Protein AF-A0AAN0J8E1-F1 (afdb_monomer_lite)

Foldseek 3Di:
DVVVVVVVVVVVVVLLVVLCVVCVVVCVVDPPVVSVVVSVVVVVVVVVVVVVVLVVVCVLVVNPDPVSSVVVVVVVVVVVVVVVVVVVVVVVVVVVVVVVVVVVPPPPDDDDDDDDDDDDDDDDDDPPPPPPQFFPPQPSAPQVVVDDPVRVVLCRRVVNHNVLLVQLLVQQLVVCVVVVQEDELVVSCVRRPDDSVSSVSSVVVCCVVSSHPYD

pLDDT: mean 75.56, std 19.09, range [29.11, 96.5]

Radius of gyration: 29.64 Å; chains: 1; bounding box: 65×62×89 Å

Secondary structure (DSSP, 8-state):
-HHHHHHHHHHHHHHHHHHHHHHTTGGGSS-HHHHHHHHHHHHHHHHHHHHHHHHHHHHHTT--SHHHHHHHHHHHHHHHHHHHHHHHHHHHHHHHHHHHHTTGGG---S-----------------------PPP--TTSTTGGGS-HHHHHHHHHHT--HHHHHHHHHHHHHHHHHTTTB--HHHHHHH--S-HHHHHHHHHHHHHTTSSB--

Organism: Amphimedon queenslandica (NCBI:txid400682)

Sequence (215 aa):
MHLFTSRVATLVYIHIRSVRVLMRRFARFLDAETTEKLIQSFFNEKRLIKRIKILQTYCCLGIKTLAGGELYERLREKREKTRERMKASLVLITKNNKSIASMEQQNATISCTNTELQGQQAMCSTGKTKYSLTPLNITYSPGVEQLDHEEKQICSVHRILPDVYLHCKGVMIAESRKCGGKLRLMDARKLCRIDVNKTRKIYNHLVSKELVQQH

InterPro domains:
  IPR007526 SWIRM domain [PF04433] (145-208)
  IPR007526 SWIRM domain [PS50934] (127-215)
  IPR009057 Homedomain-like superfamily [SSF46689] (126-213)
  IPR036388 Winged helix-like DNA-binding domain superfamily [G3DSA:1.10.10.10] (126-214)

Structure (mmCIF, N/CA/C/O backbone):
data_AF-A0AAN0J8E1-F1
#
_entry.id   AF-A0AAN0J8E1-F1
#
loop_
_atom_site.group_PDB
_atom_site.id
_atom_site.type_symbol
_atom_site.label_atom_id
_atom_site.label_alt_id
_atom_site.label_comp_id
_atom_site.label_asym_id
_atom_site.label_entity_id
_atom_site.label_seq_id
_atom_site.pdbx_PDB_ins_code
_atom_site.Cartn_x
_atom_site.Cartn_y
_atom_site.Cartn_z
_atom_site.occupancy
_atom_site.B_iso_or_equiv
_atom_site.auth_seq_id
_atom_site.auth_comp_id
_atom_site.auth_asym_id
_atom_site.auth_atom_id
_atom_site.pdbx_PDB_model_num
ATOM 1 N N . MET A 1 1 ? 27.354 -15.289 1.381 1.00 47.78 1 MET A N 1
ATOM 2 C CA . MET A 1 1 ? 27.319 -14.246 0.328 1.00 47.78 1 MET A CA 1
ATOM 3 C C . MET A 1 1 ? 27.392 -14.825 -1.093 1.00 47.78 1 MET A C 1
ATOM 5 O O . MET A 1 1 ? 26.625 -14.367 -1.926 1.00 47.78 1 MET A O 1
ATOM 9 N N . HIS A 1 2 ? 28.179 -15.880 -1.364 1.00 43.88 2 HIS A N 1
ATOM 10 C CA . HIS A 1 2 ? 28.284 -16.520 -2.697 1.00 43.88 2 HIS A CA 1
ATOM 11 C C . HIS A 1 2 ? 26.993 -17.152 -3.269 1.00 43.88 2 HIS A C 1
ATOM 13 O O . HIS A 1 2 ? 26.784 -17.158 -4.478 1.00 43.88 2 HIS A O 1
ATOM 19 N N . LEU A 1 3 ? 26.090 -17.662 -2.423 1.00 44.97 3 LEU A N 1
ATOM 20 C CA . LEU A 1 3 ? 24.833 -18.274 -2.892 1.00 44.97 3 LEU A CA 1
ATOM 21 C C . LEU A 1 3 ? 23.802 -17.238 -3.376 1.00 44.97 3 LEU A C 1
ATOM 23 O O . LEU A 1 3 ? 22.971 -17.539 -4.230 1.00 44.97 3 LEU A O 1
ATOM 27 N N . PHE A 1 4 ? 23.854 -16.011 -2.851 1.00 42.72 4 PHE A N 1
ATOM 28 C CA . PHE A 1 4 ? 22.922 -14.944 -3.226 1.00 42.72 4 PHE A CA 1
ATOM 29 C C . PHE A 1 4 ? 23.348 -14.278 -4.540 1.00 42.72 4 PHE A C 1
ATOM 31 O O . PHE A 1 4 ? 22.513 -14.042 -5.411 1.00 42.72 4 PHE A O 1
ATOM 38 N N . THR A 1 5 ? 24.656 -14.077 -4.731 1.00 52.31 5 THR A N 1
ATOM 39 C CA . THR A 1 5 ? 25.228 -13.631 -6.010 1.00 52.31 5 THR A CA 1
ATOM 40 C C . THR A 1 5 ? 25.018 -14.667 -7.110 1.00 52.31 5 THR A C 1
ATOM 42 O O . THR A 1 5 ? 24.651 -14.289 -8.219 1.00 52.31 5 THR A O 1
ATOM 45 N N . SER A 1 6 ? 25.130 -15.963 -6.793 1.00 55.91 6 SER A N 1
ATOM 46 C CA . SER A 1 6 ? 24.823 -17.047 -7.732 1.00 55.91 6 SER A CA 1
ATOM 47 C C . SER A 1 6 ? 23.366 -16.996 -8.200 1.00 55.91 6 SER A C 1
ATOM 49 O O . SER A 1 6 ? 23.133 -16.890 -9.396 1.00 55.91 6 SER A O 1
ATOM 51 N N . ARG A 1 7 ? 22.376 -16.935 -7.295 1.00 56.59 7 ARG A N 1
ATOM 52 C CA . ARG A 1 7 ? 20.948 -16.919 -7.681 1.00 56.59 7 ARG A CA 1
ATOM 53 C C . ARG A 1 7 ? 20.541 -15.679 -8.477 1.00 56.59 7 ARG A C 1
ATOM 55 O O . ARG A 1 7 ? 19.752 -15.797 -9.413 1.00 56.59 7 ARG A O 1
ATOM 62 N N . VAL A 1 8 ? 21.072 -14.505 -8.131 1.00 63.38 8 VAL A N 1
ATOM 63 C CA . VAL A 1 8 ? 20.823 -13.268 -8.890 1.00 63.38 8 VAL A CA 1
ATOM 64 C C . VAL A 1 8 ? 21.463 -13.357 -10.277 1.00 63.38 8 VAL A C 1
ATOM 66 O O . VAL A 1 8 ? 20.801 -13.039 -11.263 1.00 63.38 8 VAL A O 1
ATOM 69 N N . ALA A 1 9 ? 22.693 -13.866 -10.378 1.00 64.56 9 ALA A N 1
ATOM 70 C CA . ALA A 1 9 ? 23.352 -14.103 -11.659 1.00 64.56 9 ALA A CA 1
ATOM 71 C C . ALA A 1 9 ? 22.592 -15.131 -12.513 1.00 64.56 9 ALA A C 1
ATOM 73 O O . ALA A 1 9 ? 22.395 -14.903 -13.704 1.00 64.56 9 ALA A O 1
ATOM 74 N N . THR A 1 10 ? 22.074 -16.210 -11.915 1.00 68.31 10 THR A N 1
ATOM 75 C CA . THR A 1 10 ? 21.258 -17.209 -12.619 1.00 68.31 10 THR A CA 1
ATOM 76 C C . THR A 1 10 ? 19.953 -16.602 -13.137 1.00 68.31 10 THR A C 1
ATOM 78 O O . THR A 1 10 ? 19.594 -16.824 -14.288 1.00 68.31 10 THR A O 1
ATOM 81 N N . LEU A 1 11 ? 19.256 -15.793 -12.334 1.00 66.25 11 LEU A N 1
ATOM 82 C CA . LEU A 1 11 ? 18.015 -15.118 -12.741 1.00 66.25 11 LEU A CA 1
ATOM 83 C C . LEU A 1 11 ? 18.236 -14.124 -13.885 1.00 66.25 11 LEU A C 1
ATOM 85 O O . LEU A 1 11 ? 17.446 -14.084 -14.829 1.00 66.25 11 LEU A O 1
ATOM 89 N N . VAL A 1 12 ? 19.314 -13.342 -13.815 1.00 67.81 12 VAL A N 1
ATOM 90 C CA . VAL A 1 12 ? 19.707 -12.416 -14.883 1.00 67.81 12 VAL A CA 1
ATOM 91 C C . VAL A 1 12 ? 20.056 -13.195 -16.153 1.00 67.81 12 VAL A C 1
ATOM 93 O O . VAL A 1 12 ? 19.546 -12.871 -17.223 1.00 67.81 12 VAL A O 1
ATOM 96 N N . TYR A 1 13 ? 20.826 -14.277 -16.035 1.00 69.81 13 TYR A N 1
ATOM 97 C CA . TYR A 1 13 ? 21.214 -15.128 -17.159 1.00 69.81 13 TYR A CA 1
ATOM 98 C C . TYR A 1 13 ? 20.013 -15.815 -17.832 1.00 69.81 13 TYR A C 1
ATOM 100 O O . TYR A 1 13 ? 19.909 -15.819 -19.059 1.00 69.81 13 TYR A O 1
ATOM 108 N N . ILE A 1 14 ? 19.056 -16.328 -17.051 1.00 73.38 14 ILE A N 1
ATOM 109 C CA . ILE A 1 14 ? 17.810 -16.924 -17.564 1.00 73.38 14 ILE A CA 1
ATOM 110 C C . ILE A 1 14 ? 16.985 -15.880 -18.326 1.00 73.38 14 ILE A C 1
ATOM 112 O O . ILE A 1 14 ? 16.490 -16.158 -19.419 1.00 73.38 14 ILE A O 1
ATOM 116 N N . HIS A 1 15 ? 16.867 -14.662 -17.791 1.00 72.81 15 HIS A N 1
ATOM 117 C CA . HIS A 1 15 ? 16.141 -13.584 -18.459 1.00 72.81 15 HIS A CA 1
ATOM 118 C C . HIS A 1 15 ? 16.821 -13.128 -19.758 1.00 72.81 15 HIS A C 1
ATOM 120 O O . HIS A 1 15 ? 16.127 -12.927 -20.756 1.00 72.81 15 HIS A O 1
ATOM 126 N N . ILE A 1 16 ? 18.153 -13.016 -19.774 1.00 72.44 16 ILE A N 1
ATOM 127 C CA . ILE A 1 16 ? 18.948 -12.707 -20.977 1.00 72.44 16 ILE A CA 1
ATOM 128 C C . ILE A 1 16 ? 18.736 -13.767 -22.048 1.00 72.44 16 ILE A C 1
ATOM 130 O O . ILE A 1 16 ? 18.416 -13.448 -23.194 1.00 72.44 16 ILE A O 1
ATOM 134 N N . ARG A 1 17 ? 18.836 -15.039 -21.663 1.00 75.75 17 ARG A N 1
ATOM 135 C CA . ARG A 1 17 ? 18.622 -16.161 -22.571 1.00 75.75 17 ARG A CA 1
ATOM 136 C C . ARG A 1 17 ? 17.194 -16.175 -23.123 1.00 75.75 17 ARG A C 1
ATOM 138 O O . ARG A 1 17 ? 17.023 -16.386 -24.317 1.00 75.75 17 ARG A O 1
ATOM 145 N N . SER A 1 18 ? 16.185 -15.891 -22.300 1.00 81.75 18 SER A N 1
ATOM 146 C CA . SER A 1 18 ? 14.780 -15.832 -22.728 1.00 81.75 18 SER A CA 1
ATOM 147 C C . SER A 1 18 ? 14.523 -14.740 -23.776 1.00 81.75 18 SER A C 1
ATOM 149 O O . SER A 1 18 ? 13.928 -15.026 -24.814 1.00 81.75 18 SER A O 1
ATOM 151 N N . VAL A 1 19 ? 15.018 -13.516 -23.558 1.00 82.75 19 VAL A N 1
ATOM 152 C CA . VAL A 1 19 ? 14.832 -12.407 -24.514 1.00 82.75 19 VAL A CA 1
ATOM 153 C C . VAL A 1 19 ? 15.593 -12.667 -25.816 1.00 82.75 19 VAL A C 1
ATOM 155 O O . VAL A 1 19 ? 15.042 -12.456 -26.894 1.00 82.75 19 VAL A O 1
ATOM 158 N N . ARG A 1 20 ? 16.819 -13.205 -25.746 1.00 83.81 20 ARG A N 1
ATOM 159 C CA . ARG A 1 20 ? 17.596 -13.586 -26.940 1.00 83.81 20 ARG A CA 1
ATOM 160 C C . ARG A 1 20 ? 16.920 -14.682 -27.756 1.00 83.81 20 ARG A C 1
ATOM 162 O O . ARG A 1 20 ? 16.912 -14.608 -28.980 1.00 83.81 20 ARG A O 1
ATOM 169 N N . VAL A 1 21 ? 16.333 -15.681 -27.099 1.00 85.62 21 VAL A N 1
ATOM 170 C CA . VAL A 1 21 ? 15.577 -16.743 -27.780 1.00 85.62 21 VAL A CA 1
ATOM 171 C C . VAL A 1 21 ? 14.341 -16.171 -28.476 1.00 85.62 21 VAL A C 1
ATOM 173 O O . VAL A 1 21 ? 14.104 -16.508 -29.633 1.00 85.62 21 VAL A O 1
ATOM 176 N N . LEU A 1 22 ? 13.607 -15.267 -27.819 1.00 84.94 22 LEU A N 1
ATOM 177 C CA . LEU A 1 22 ? 12.439 -14.600 -28.404 1.00 84.94 22 LEU A CA 1
ATOM 178 C C . LEU A 1 22 ? 12.816 -13.743 -29.625 1.00 84.94 22 LEU A C 1
ATOM 180 O O . LEU A 1 22 ? 12.143 -13.793 -30.651 1.00 84.94 22 LEU A O 1
ATOM 184 N N . MET A 1 23 ? 13.919 -12.998 -29.537 1.00 84.25 23 MET A N 1
ATOM 185 C CA . MET A 1 23 ? 14.387 -12.113 -30.610 1.00 84.25 23 MET A CA 1
ATOM 186 C C . MET A 1 23 ? 15.106 -12.851 -31.746 1.00 84.25 23 MET A C 1
ATOM 188 O O . MET A 1 23 ? 15.309 -12.275 -32.809 1.00 84.25 23 MET A O 1
ATOM 192 N N . ARG A 1 24 ? 15.448 -14.136 -31.583 1.00 85.38 24 ARG A N 1
ATOM 193 C CA . ARG A 1 24 ? 16.263 -14.910 -32.538 1.00 85.38 24 ARG A CA 1
ATOM 194 C C . ARG A 1 24 ? 15.704 -14.932 -33.963 1.00 85.38 24 ARG A C 1
ATOM 196 O O . ARG A 1 24 ? 16.471 -14.940 -34.919 1.00 85.38 24 ARG A O 1
ATOM 203 N N . ARG A 1 25 ? 14.376 -14.973 -34.112 1.00 83.00 25 ARG A N 1
ATOM 204 C CA . ARG A 1 25 ? 13.706 -14.978 -35.425 1.00 83.00 25 ARG A CA 1
ATOM 205 C C . ARG A 1 25 ? 13.829 -13.613 -36.115 1.00 83.00 25 ARG A C 1
ATOM 207 O O . ARG A 1 25 ? 14.050 -13.573 -37.318 1.00 83.00 25 ARG A O 1
ATOM 214 N N . PHE A 1 26 ? 13.739 -12.533 -35.338 1.00 80.75 26 PHE A N 1
ATOM 215 C CA . PHE A 1 26 ? 13.840 -11.146 -35.800 1.00 80.75 26 PHE A CA 1
ATOM 216 C C . PHE A 1 26 ? 15.288 -10.713 -36.046 1.00 80.75 26 PHE A C 1
ATOM 218 O O . PHE A 1 26 ? 15.550 -9.965 -36.978 1.00 80.75 26 PHE A O 1
ATOM 225 N N . ALA A 1 27 ? 16.237 -11.272 -35.292 1.00 83.94 27 ALA A N 1
ATOM 226 C CA . ALA A 1 27 ? 17.672 -11.047 -35.454 1.00 83.94 27 ALA A CA 1
ATOM 227 C C . ALA A 1 27 ? 18.214 -11.466 -36.833 1.00 83.94 27 ALA A C 1
ATOM 229 O O . ALA A 1 27 ? 19.312 -11.079 -37.198 1.00 83.94 27 ALA A O 1
ATOM 230 N N . ARG A 1 28 ? 17.464 -12.261 -37.612 1.00 85.88 28 ARG A N 1
ATOM 231 C CA . ARG A 1 28 ? 17.827 -12.601 -39.001 1.00 85.88 28 ARG A CA 1
ATOM 232 C C . ARG A 1 28 ? 17.622 -11.436 -39.974 1.00 85.88 28 ARG A C 1
ATOM 234 O O . ARG A 1 28 ? 18.165 -11.481 -41.068 1.00 85.88 28 ARG A O 1
ATOM 241 N N . PHE A 1 29 ? 16.816 -10.450 -39.585 1.00 86.62 29 PHE A N 1
ATOM 242 C CA . PHE A 1 29 ? 16.441 -9.290 -40.395 1.00 86.62 29 PHE A CA 1
ATOM 243 C C . PHE A 1 29 ? 17.045 -7.982 -39.866 1.00 86.62 29 PHE A C 1
ATOM 245 O O . PHE A 1 29 ? 16.764 -6.917 -40.402 1.00 86.62 29 PHE A O 1
ATOM 252 N N . LEU A 1 30 ? 17.831 -8.057 -38.791 1.00 86.88 30 LEU A N 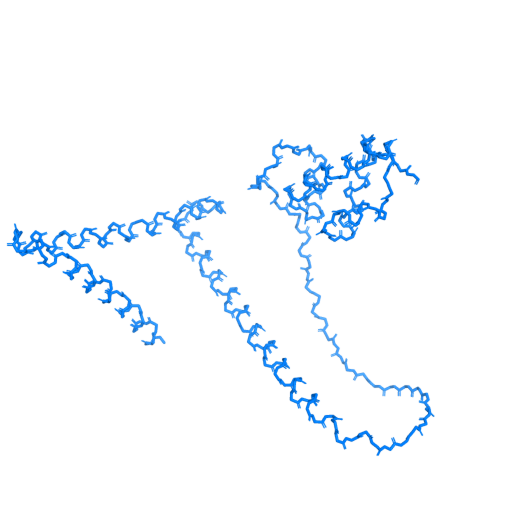1
ATOM 253 C CA . LEU A 1 30 ? 18.452 -6.922 -38.123 1.00 86.88 30 LEU A CA 1
ATOM 254 C C . LEU A 1 30 ? 19.957 -7.154 -38.050 1.00 86.88 30 LEU A C 1
ATOM 256 O O . LEU A 1 30 ? 20.400 -8.282 -37.839 1.00 86.88 30 LEU A O 1
ATOM 260 N N . ASP A 1 31 ? 20.734 -6.078 -38.122 1.00 90.88 31 ASP A N 1
ATOM 261 C CA . ASP A 1 31 ? 22.168 -6.159 -37.861 1.00 90.88 31 ASP A CA 1
ATOM 262 C C . ASP A 1 31 ? 22.440 -6.626 -36.426 1.00 90.88 31 ASP A C 1
ATOM 264 O O . ASP A 1 31 ? 21.649 -6.398 -35.498 1.00 90.88 31 ASP A O 1
ATOM 268 N N . ALA A 1 32 ? 23.594 -7.266 -36.227 1.00 86.94 32 ALA A N 1
ATOM 269 C CA . ALA A 1 32 ? 24.007 -7.768 -34.919 1.00 86.94 32 ALA A CA 1
ATOM 270 C C . ALA A 1 32 ? 24.063 -6.644 -33.868 1.00 86.94 32 ALA A C 1
ATOM 272 O O . ALA A 1 32 ? 23.610 -6.824 -32.736 1.00 86.94 32 ALA A O 1
ATOM 273 N N . GLU A 1 33 ? 24.547 -5.463 -34.262 1.00 90.00 33 GLU A N 1
ATOM 274 C CA . GLU A 1 33 ? 24.617 -4.285 -33.395 1.00 90.00 33 GLU A CA 1
ATOM 275 C C . GLU A 1 33 ? 23.221 -3.792 -32.985 1.00 90.00 33 GLU A C 1
ATOM 277 O O . GLU A 1 33 ? 22.956 -3.549 -31.805 1.00 90.00 33 GLU A O 1
ATOM 282 N N . THR A 1 34 ? 22.299 -3.695 -33.944 1.00 88.56 34 THR A N 1
ATOM 283 C CA . THR A 1 34 ? 20.913 -3.271 -33.702 1.00 88.56 34 THR A CA 1
ATOM 284 C C . THR A 1 34 ? 20.176 -4.269 -32.813 1.00 88.56 34 THR A C 1
ATOM 286 O O . THR A 1 34 ? 19.452 -3.874 -31.898 1.00 88.56 34 THR A O 1
ATOM 289 N N . THR A 1 35 ? 20.409 -5.565 -33.024 1.00 87.56 35 THR A N 1
ATOM 290 C CA . THR A 1 35 ? 19.838 -6.640 -32.208 1.00 87.56 35 THR A CA 1
ATOM 291 C C . THR A 1 35 ? 20.295 -6.538 -30.751 1.00 87.56 35 THR A C 1
ATOM 293 O O . THR A 1 35 ? 19.459 -6.597 -29.848 1.00 87.56 35 THR A O 1
ATOM 296 N N . GLU A 1 36 ? 21.590 -6.330 -30.489 1.00 87.50 36 GLU A N 1
ATOM 297 C CA . GLU A 1 36 ? 22.093 -6.209 -29.113 1.00 87.50 36 GLU A CA 1
ATOM 298 C C . GLU A 1 36 ? 21.613 -4.911 -28.443 1.00 87.50 36 GLU A C 1
ATOM 300 O O . GLU A 1 36 ? 21.190 -4.944 -27.285 1.00 87.50 36 GLU A O 1
ATOM 305 N N . LYS A 1 37 ? 21.567 -3.783 -29.172 1.00 89.69 37 LYS A N 1
ATOM 306 C CA . LYS A 1 37 ? 20.983 -2.521 -28.674 1.00 89.69 37 LYS A CA 1
ATOM 307 C C . LYS A 1 37 ? 19.515 -2.692 -28.283 1.00 89.69 37 LYS A C 1
ATOM 309 O O . LYS A 1 37 ? 19.101 -2.218 -27.224 1.00 89.69 37 LYS A O 1
ATOM 314 N N . LEU A 1 38 ? 18.734 -3.396 -29.102 1.00 87.38 38 LEU A N 1
ATOM 315 C CA . LEU A 1 38 ? 17.327 -3.675 -28.824 1.00 87.38 38 LEU A CA 1
ATOM 316 C C . LEU A 1 38 ? 17.167 -4.553 -27.577 1.00 87.38 38 LEU A C 1
ATOM 318 O O . LEU A 1 38 ? 16.379 -4.231 -26.686 1.00 87.38 38 LEU A O 1
ATOM 322 N N . ILE A 1 39 ? 17.954 -5.627 -27.470 1.00 87.56 39 ILE A N 1
ATOM 323 C CA . ILE A 1 39 ? 17.978 -6.497 -26.288 1.00 87.56 39 ILE A CA 1
ATOM 324 C C . ILE A 1 39 ? 18.318 -5.682 -25.031 1.00 87.56 39 ILE A C 1
ATOM 326 O O . ILE A 1 39 ? 17.620 -5.788 -24.019 1.00 87.56 39 ILE A O 1
ATOM 330 N N . GLN A 1 40 ? 19.342 -4.828 -25.095 1.00 88.31 40 GLN A N 1
ATOM 331 C CA . GLN A 1 40 ? 19.742 -3.957 -23.992 1.00 88.31 40 GLN A CA 1
ATOM 332 C C . GLN A 1 40 ? 18.631 -2.968 -23.605 1.00 88.31 40 GLN A C 1
ATOM 334 O O . GLN A 1 40 ? 18.396 -2.736 -22.415 1.00 88.31 40 GLN A O 1
ATOM 339 N N . SER A 1 41 ? 17.907 -2.424 -24.586 1.00 89.62 41 SER A N 1
ATOM 340 C CA . SER A 1 41 ? 16.762 -1.536 -24.362 1.00 89.62 41 SER A CA 1
ATOM 341 C C . SER A 1 41 ? 15.654 -2.222 -23.558 1.00 89.62 41 SER A C 1
ATOM 343 O O . SER A 1 41 ? 15.232 -1.691 -22.531 1.00 89.62 41 SER A O 1
ATOM 345 N N . PHE A 1 42 ? 15.273 -3.455 -23.914 1.00 89.50 42 PHE A N 1
ATOM 346 C CA . PHE A 1 42 ? 14.283 -4.232 -23.152 1.00 89.50 42 PHE A CA 1
ATOM 347 C C . PHE A 1 42 ? 14.694 -4.453 -21.689 1.00 89.50 42 PHE A C 1
ATOM 349 O O . PHE A 1 42 ? 13.852 -4.455 -20.783 1.00 89.50 42 PHE A O 1
ATOM 356 N N . PHE A 1 43 ? 15.988 -4.647 -21.421 1.00 87.12 43 PHE A N 1
ATOM 357 C CA . PHE A 1 43 ? 16.483 -4.777 -20.049 1.00 87.12 43 PHE A CA 1
ATOM 358 C C . PHE A 1 43 ? 16.417 -3.467 -19.284 1.00 87.12 43 PHE A C 1
ATOM 360 O O . PHE A 1 43 ? 15.976 -3.452 -18.130 1.00 87.12 43 PHE A O 1
ATOM 367 N N . ASN A 1 44 ? 16.824 -2.376 -19.926 1.00 90.12 44 ASN A N 1
ATOM 368 C CA . ASN A 1 44 ? 16.733 -1.045 -19.351 1.00 90.12 44 ASN A CA 1
ATOM 369 C C . ASN A 1 44 ? 15.285 -0.696 -19.023 1.00 90.12 44 ASN A C 1
ATOM 371 O O . ASN A 1 44 ? 15.013 -0.289 -17.896 1.00 90.12 44 ASN A O 1
ATOM 375 N N . GLU A 1 45 ? 14.358 -0.950 -19.941 1.00 92.94 45 GLU A N 1
ATOM 376 C CA . GLU A 1 45 ? 12.926 -0.746 -19.745 1.00 92.94 45 GLU A CA 1
ATOM 377 C C . GLU A 1 45 ? 12.413 -1.541 -18.538 1.00 92.94 45 GLU A C 1
ATOM 379 O O . GLU A 1 45 ? 11.879 -0.967 -17.588 1.00 92.94 45 GLU A O 1
ATOM 384 N N . LYS A 1 46 ? 12.659 -2.858 -18.487 1.00 88.88 46 LYS A N 1
ATOM 385 C CA . LYS A 1 46 ? 12.237 -3.692 -17.348 1.00 88.88 46 LYS A CA 1
ATOM 386 C C . LYS A 1 46 ? 12.841 -3.231 -16.023 1.00 88.88 46 LYS A C 1
ATOM 388 O O . LYS A 1 46 ? 12.166 -3.276 -14.991 1.00 88.88 46 LYS A O 1
ATOM 393 N N . ARG A 1 47 ? 14.108 -2.809 -16.024 1.00 91.38 47 ARG A N 1
ATOM 394 C CA . ARG A 1 47 ? 14.789 -2.264 -14.842 1.00 91.38 47 ARG A CA 1
ATOM 395 C C . ARG A 1 47 ? 14.139 -0.957 -14.392 1.00 91.38 47 ARG A C 1
ATOM 397 O O . ARG A 1 47 ? 13.870 -0.805 -13.200 1.00 91.38 47 ARG A O 1
ATOM 404 N N . LEU A 1 48 ? 13.862 -0.051 -15.327 1.00 95.38 48 LEU A N 1
ATOM 405 C CA . LEU A 1 48 ? 13.225 1.239 -15.069 1.00 95.38 48 LEU A CA 1
ATOM 406 C C . LEU A 1 48 ? 11.809 1.051 -14.532 1.00 95.38 48 LEU A C 1
ATOM 408 O O . LEU A 1 48 ? 11.501 1.605 -13.484 1.00 95.38 48 LEU A O 1
ATOM 412 N N . ILE A 1 49 ? 10.991 0.191 -15.143 1.00 95.81 49 ILE A N 1
ATOM 413 C CA . ILE A 1 49 ? 9.635 -0.121 -14.663 1.00 95.81 49 ILE A CA 1
ATOM 414 C C . ILE A 1 49 ? 9.673 -0.641 -13.223 1.00 95.81 49 ILE A C 1
ATOM 416 O O . ILE A 1 49 ? 8.903 -0.189 -12.375 1.00 95.81 49 ILE A O 1
ATOM 420 N N . LYS A 1 50 ? 10.584 -1.572 -12.906 1.00 93.50 50 LYS A N 1
ATOM 421 C CA . LYS A 1 50 ? 10.756 -2.060 -11.528 1.00 93.50 50 LYS A CA 1
ATOM 422 C C . LYS A 1 50 ? 11.152 -0.931 -10.578 1.00 93.50 50 LYS A C 1
ATOM 424 O O . LYS A 1 50 ? 10.589 -0.833 -9.490 1.00 93.50 50 LYS A O 1
ATOM 429 N N . ARG A 1 51 ? 12.095 -0.072 -10.979 1.00 94.75 51 ARG A N 1
ATOM 430 C CA . ARG A 1 51 ? 12.545 1.056 -10.156 1.00 94.75 51 ARG A CA 1
ATOM 431 C C . ARG A 1 51 ? 11.423 2.065 -9.925 1.00 94.75 51 ARG A C 1
ATOM 433 O O . ARG A 1 51 ? 11.229 2.462 -8.785 1.00 94.75 51 ARG A O 1
ATOM 440 N N . ILE A 1 52 ? 10.663 2.416 -10.958 1.00 96.50 52 ILE A N 1
ATOM 441 C CA . ILE A 1 52 ? 9.514 3.325 -10.874 1.00 96.50 52 ILE A CA 1
ATOM 442 C C . ILE A 1 52 ? 8.482 2.780 -9.887 1.00 96.50 52 ILE A C 1
ATOM 444 O O . ILE A 1 52 ? 8.074 3.510 -8.993 1.00 96.50 52 ILE A O 1
ATOM 448 N N . LYS A 1 53 ? 8.132 1.490 -9.962 1.00 96.00 53 LYS A N 1
ATOM 449 C CA . LYS A 1 53 ? 7.189 0.864 -9.016 1.00 96.00 53 LYS A CA 1
ATOM 450 C C . LYS A 1 53 ? 7.660 0.946 -7.561 1.00 96.00 53 LYS A C 1
ATOM 452 O O . LYS A 1 53 ? 6.866 1.237 -6.668 1.00 96.00 53 LYS A O 1
ATOM 457 N N . ILE A 1 54 ? 8.950 0.716 -7.314 1.00 93.62 54 ILE A N 1
ATOM 458 C CA . ILE A 1 54 ? 9.540 0.851 -5.972 1.00 93.62 54 ILE A CA 1
ATOM 459 C C . ILE A 1 54 ? 9.459 2.307 -5.499 1.00 93.62 54 ILE A C 1
ATOM 461 O O . ILE A 1 54 ? 9.027 2.565 -4.381 1.00 93.62 54 ILE A O 1
ATOM 465 N N . LEU A 1 55 ? 9.820 3.263 -6.357 1.00 95.12 55 LEU A N 1
ATOM 466 C CA . LEU A 1 55 ? 9.765 4.686 -6.021 1.00 95.12 55 LEU A CA 1
ATOM 467 C C . LEU A 1 55 ? 8.331 5.156 -5.756 1.00 95.12 55 LEU A C 1
ATOM 469 O O . LEU A 1 55 ? 8.097 5.846 -4.773 1.00 95.12 55 LEU A O 1
ATOM 473 N N . GLN A 1 56 ? 7.363 4.721 -6.560 1.00 95.75 56 GLN A N 1
ATOM 474 C CA . GLN A 1 56 ? 5.942 4.975 -6.318 1.00 95.75 56 GLN A CA 1
ATOM 475 C C . GLN A 1 56 ? 5.502 4.413 -4.965 1.00 95.75 56 GLN A C 1
ATOM 477 O O . GLN A 1 56 ? 4.823 5.099 -4.210 1.00 95.75 56 GLN A O 1
ATOM 482 N N . THR A 1 57 ? 5.955 3.206 -4.614 1.00 94.19 57 THR A N 1
ATOM 483 C CA . THR A 1 57 ? 5.692 2.614 -3.294 1.00 94.19 57 THR A CA 1
ATOM 484 C C . THR A 1 57 ? 6.261 3.488 -2.176 1.00 94.19 57 THR A C 1
ATOM 486 O O . THR A 1 57 ? 5.571 3.749 -1.194 1.00 94.19 57 THR A O 1
ATOM 489 N N . TYR A 1 58 ? 7.489 3.995 -2.324 1.00 94.81 58 TYR A N 1
ATOM 490 C CA . TYR A 1 58 ? 8.080 4.935 -1.366 1.00 94.81 58 TYR A CA 1
ATOM 491 C C . TYR A 1 58 ? 7.252 6.218 -1.246 1.00 94.81 58 TYR A C 1
ATOM 493 O O . TYR A 1 58 ? 6.958 6.638 -0.127 1.00 94.81 58 TYR A O 1
ATOM 501 N N . CYS A 1 59 ? 6.810 6.791 -2.367 1.00 93.62 59 CYS A N 1
ATOM 502 C CA . CYS A 1 59 ? 5.951 7.972 -2.376 1.00 93.62 59 CYS A CA 1
ATOM 503 C C . CYS A 1 59 ? 4.622 7.720 -1.649 1.00 93.62 59 CYS A C 1
ATOM 505 O O . CYS A 1 59 ? 4.232 8.534 -0.815 1.00 93.62 59 CYS A O 1
ATOM 507 N N . CYS A 1 60 ? 3.968 6.579 -1.888 1.00 93.69 60 CYS A N 1
ATOM 508 C CA . CYS A 1 60 ? 2.743 6.186 -1.183 1.00 93.69 60 CYS A CA 1
ATOM 509 C C . CYS A 1 60 ? 2.958 5.994 0.327 1.00 93.69 60 CYS A C 1
ATOM 511 O O . CYS A 1 60 ? 2.038 6.198 1.112 1.00 93.69 60 CYS A O 1
ATOM 513 N N . LEU A 1 61 ? 4.170 5.626 0.747 1.00 93.88 61 LEU A N 1
ATOM 514 C CA . LEU A 1 61 ? 4.560 5.501 2.155 1.00 93.88 61 LEU A CA 1
ATOM 515 C C . LEU A 1 61 ? 5.018 6.833 2.781 1.00 93.88 61 LEU A C 1
ATOM 517 O O . LEU A 1 61 ? 5.447 6.846 3.934 1.00 93.88 61 LEU A O 1
ATOM 521 N N . GLY A 1 62 ? 4.960 7.942 2.036 1.00 94.25 62 GLY A N 1
ATOM 522 C CA . GLY A 1 62 ? 5.386 9.267 2.496 1.00 94.25 62 GLY A CA 1
ATOM 523 C C . GLY A 1 62 ? 6.905 9.479 2.503 1.00 94.25 62 GLY A C 1
ATOM 524 O O . GLY A 1 62 ? 7.386 10.484 3.025 1.00 94.25 62 GLY A O 1
ATOM 525 N N . ILE A 1 63 ? 7.680 8.564 1.918 1.00 95.94 63 ILE A N 1
ATOM 526 C CA . ILE A 1 63 ? 9.135 8.673 1.808 1.00 95.94 63 ILE A CA 1
ATOM 527 C C . ILE A 1 63 ? 9.461 9.529 0.582 1.00 95.94 63 ILE A C 1
ATOM 529 O O . ILE A 1 63 ? 9.275 9.106 -0.558 1.00 95.94 63 ILE A O 1
ATOM 533 N N . LYS A 1 64 ? 9.966 10.743 0.819 1.00 92.75 64 LYS A N 1
ATOM 534 C CA . LYS A 1 64 ? 10.265 11.723 -0.241 1.00 92.75 64 LYS A CA 1
ATOM 535 C C . LYS A 1 64 ? 11.731 11.739 -0.690 1.00 92.75 64 LYS A C 1
ATOM 537 O O . LYS A 1 64 ? 12.061 12.425 -1.649 1.00 92.75 64 LYS A O 1
ATOM 542 N N . THR A 1 65 ? 12.615 11.000 -0.015 1.00 94.69 65 THR A N 1
ATOM 543 C CA . THR A 1 65 ? 14.057 10.974 -0.312 1.00 94.69 65 THR A CA 1
ATOM 544 C C . THR A 1 65 ? 14.528 9.572 -0.687 1.00 94.69 65 THR A C 1
ATOM 546 O O . THR A 1 65 ? 14.076 8.574 -0.122 1.00 94.69 65 THR A O 1
ATOM 549 N N . LEU A 1 66 ? 15.483 9.482 -1.618 1.00 91.94 66 LEU A N 1
ATOM 550 C CA . LEU A 1 66 ? 16.067 8.198 -2.028 1.00 91.94 66 LEU A CA 1
ATOM 551 C C . LEU A 1 66 ? 16.787 7.500 -0.866 1.00 91.94 66 LEU A C 1
ATOM 553 O O . LEU A 1 66 ? 16.568 6.311 -0.641 1.00 91.94 66 LEU A O 1
ATOM 557 N N . ALA A 1 67 ? 17.558 8.258 -0.079 1.00 94.31 67 ALA A N 1
ATOM 558 C CA . ALA A 1 67 ? 18.217 7.756 1.126 1.00 94.31 67 ALA A CA 1
ATOM 559 C C . ALA A 1 67 ? 17.209 7.212 2.158 1.00 94.31 67 ALA A C 1
ATOM 561 O O . ALA A 1 67 ? 17.453 6.184 2.793 1.00 94.31 67 ALA A O 1
ATOM 562 N N . GLY A 1 68 ? 16.043 7.858 2.288 1.00 94.12 68 GLY A N 1
ATOM 563 C CA . GLY A 1 68 ? 14.945 7.368 3.120 1.00 94.12 68 GLY A CA 1
ATOM 564 C C . GLY A 1 68 ? 14.394 6.028 2.629 1.00 94.12 68 GLY A C 1
ATOM 565 O O . GLY A 1 68 ? 14.131 5.140 3.438 1.00 94.12 68 GLY A O 1
ATOM 566 N N . GLY A 1 69 ? 14.294 5.844 1.311 1.00 95.25 69 GLY A N 1
ATOM 567 C CA . GLY A 1 69 ? 13.889 4.578 0.696 1.00 95.25 69 GLY A CA 1
ATOM 568 C C . GLY A 1 69 ? 14.880 3.444 0.970 1.00 95.25 69 GLY A C 1
ATOM 569 O O . GLY A 1 69 ? 14.490 2.337 1.328 1.00 95.25 69 GLY A O 1
ATOM 570 N N . GLU A 1 70 ? 16.180 3.720 0.885 1.00 93.38 70 GLU A N 1
ATOM 571 C CA . GLU A 1 70 ? 17.226 2.739 1.208 1.00 93.38 70 GLU A CA 1
ATOM 572 C C . GLU A 1 70 ? 17.249 2.359 2.692 1.00 93.38 70 GLU A C 1
ATOM 574 O O . GLU A 1 70 ? 17.479 1.198 3.046 1.00 93.38 70 GLU A O 1
ATOM 579 N N . LEU A 1 71 ? 17.010 3.323 3.585 1.00 94.81 71 LEU A N 1
ATOM 580 C CA . LEU A 1 71 ? 16.852 3.049 5.010 1.00 94.81 71 LEU A CA 1
ATOM 581 C C . LEU A 1 71 ? 15.599 2.203 5.271 1.00 94.81 71 LEU A C 1
ATOM 583 O O . LEU A 1 71 ? 15.660 1.246 6.046 1.00 94.81 71 LEU A O 1
ATOM 587 N N . TYR A 1 72 ? 14.485 2.517 4.604 1.00 94.00 72 TYR A N 1
ATOM 588 C CA . TYR A 1 72 ? 13.245 1.753 4.699 1.00 94.00 72 TYR A CA 1
ATOM 589 C C . TYR A 1 72 ? 13.455 0.285 4.323 1.00 94.00 72 TYR A C 1
ATOM 591 O O . TYR A 1 72 ? 13.064 -0.586 5.101 1.00 94.00 72 TYR A O 1
ATOM 599 N N . GLU A 1 73 ? 14.122 0.000 3.203 1.00 92.94 73 GLU A N 1
ATOM 600 C CA . GLU A 1 73 ? 14.404 -1.378 2.783 1.00 92.94 73 GLU A CA 1
ATOM 601 C C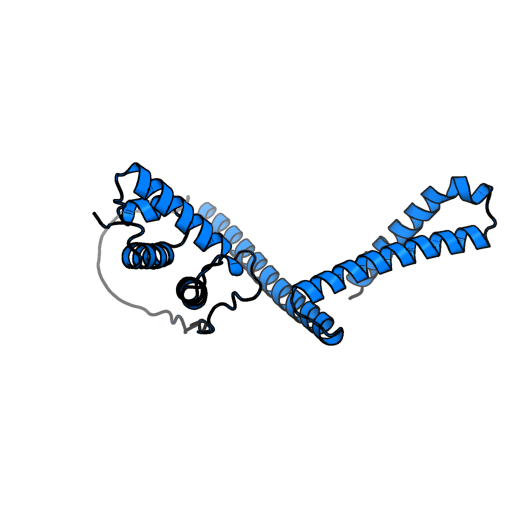 . GLU A 1 73 ? 15.296 -2.111 3.787 1.00 92.94 73 GLU A C 1
ATOM 603 O O . GLU A 1 73 ? 14.956 -3.213 4.215 1.00 92.94 73 GLU A O 1
ATOM 608 N N . ARG A 1 74 ? 16.376 -1.482 4.274 1.00 92.56 74 ARG A N 1
ATOM 609 C CA . ARG A 1 74 ? 17.245 -2.087 5.304 1.00 92.56 74 ARG A CA 1
ATOM 610 C C . ARG A 1 74 ? 16.480 -2.429 6.584 1.00 92.56 74 ARG A C 1
ATOM 612 O O . ARG A 1 74 ? 16.636 -3.514 7.148 1.00 92.56 74 ARG A O 1
ATOM 619 N N . LEU A 1 75 ? 15.634 -1.515 7.057 1.00 93.88 75 LEU A N 1
ATOM 620 C CA . LEU A 1 75 ? 14.813 -1.732 8.251 1.00 93.88 75 LEU A CA 1
ATOM 621 C C . LEU A 1 75 ? 13.698 -2.758 8.011 1.00 93.88 75 LEU A C 1
ATOM 623 O O . LEU A 1 75 ? 13.332 -3.503 8.924 1.00 93.88 75 LEU A O 1
ATOM 627 N N . ARG A 1 76 ? 13.132 -2.804 6.804 1.00 92.19 76 ARG A N 1
ATOM 628 C CA . ARG A 1 76 ? 12.144 -3.801 6.383 1.00 92.19 76 ARG A CA 1
ATOM 629 C C . ARG A 1 76 ? 12.761 -5.198 6.362 1.00 92.19 76 ARG A C 1
ATOM 631 O O . ARG A 1 76 ? 12.219 -6.081 7.020 1.00 92.19 76 ARG A O 1
ATOM 638 N N . GLU A 1 77 ? 13.926 -5.365 5.745 1.00 92.69 77 GLU A N 1
ATOM 639 C CA . GLU A 1 77 ? 14.657 -6.635 5.694 1.00 92.69 77 GLU A CA 1
ATOM 640 C C . GLU A 1 77 ? 15.048 -7.122 7.099 1.00 92.69 77 GLU A C 1
ATOM 642 O O . GLU A 1 77 ? 14.888 -8.299 7.426 1.00 92.69 77 GLU A O 1
ATOM 647 N N . LYS A 1 78 ? 15.493 -6.219 7.986 1.00 91.44 78 LYS A N 1
ATOM 648 C CA . LYS A 1 78 ? 15.802 -6.570 9.383 1.00 91.44 78 LYS A CA 1
ATOM 649 C C . LYS A 1 78 ? 14.568 -7.094 10.126 1.00 91.44 78 LYS A C 1
ATOM 651 O O . LYS A 1 78 ? 14.664 -8.088 10.843 1.00 91.44 78 LYS A O 1
ATOM 656 N N . ARG A 1 79 ? 13.403 -6.457 9.942 1.00 91.12 79 ARG A N 1
ATOM 657 C CA . ARG A 1 79 ? 12.127 -6.912 10.528 1.00 91.12 79 ARG A CA 1
ATOM 658 C C . ARG A 1 79 ? 11.675 -8.250 9.949 1.00 91.12 79 ARG A C 1
ATOM 660 O O . ARG A 1 79 ? 11.147 -9.078 10.690 1.00 91.12 79 ARG A O 1
ATOM 667 N N . GLU A 1 80 ? 11.875 -8.462 8.654 1.00 90.62 80 GLU A N 1
ATOM 668 C CA . GLU A 1 80 ? 11.532 -9.709 7.974 1.00 90.62 80 GLU A CA 1
ATOM 669 C C . GLU A 1 80 ? 12.389 -10.873 8.476 1.00 90.62 80 GLU A C 1
ATOM 671 O O . GLU A 1 80 ? 11.829 -11.864 8.935 1.00 90.62 80 GLU A O 1
ATOM 676 N N . LYS A 1 81 ? 13.714 -10.702 8.572 1.00 89.88 81 LYS A N 1
ATOM 677 C CA . LYS A 1 81 ? 14.621 -11.713 9.147 1.00 89.88 81 LYS A CA 1
ATOM 678 C C . LYS A 1 81 ? 14.250 -12.097 10.577 1.00 89.88 81 LYS A C 1
ATOM 680 O O . LYS A 1 81 ? 14.259 -13.276 10.923 1.00 89.88 81 LYS A O 1
ATOM 685 N N . THR A 1 82 ? 13.903 -11.128 11.426 1.00 88.00 82 THR A N 1
ATOM 686 C CA . THR A 1 82 ? 13.449 -11.424 12.795 1.00 88.00 82 THR A CA 1
ATOM 687 C C . THR A 1 82 ? 12.138 -12.210 12.789 1.00 88.00 82 THR A C 1
ATOM 689 O O . THR A 1 82 ? 11.999 -13.181 13.531 1.00 88.00 82 THR A O 1
ATOM 692 N N . ARG A 1 83 ? 11.191 -11.836 11.919 1.00 87.38 83 ARG A N 1
ATOM 693 C CA . ARG A 1 83 ? 9.919 -12.551 11.759 1.00 87.38 83 ARG A CA 1
ATOM 694 C C . ARG A 1 83 ? 10.134 -13.978 11.256 1.00 87.38 83 ARG A C 1
ATOM 696 O O . ARG A 1 83 ? 9.477 -14.884 11.753 1.00 87.38 83 ARG A O 1
ATOM 703 N N . GLU A 1 84 ? 11.037 -14.189 10.305 1.00 88.56 84 GLU A N 1
ATOM 704 C CA . GLU A 1 84 ? 11.388 -15.516 9.792 1.00 88.56 84 GLU A CA 1
ATOM 705 C C . GLU A 1 84 ? 12.029 -16.390 10.868 1.00 88.56 84 GLU A C 1
ATOM 707 O O . GLU A 1 84 ? 11.605 -17.529 11.042 1.00 88.56 84 GLU A O 1
ATOM 712 N N . ARG A 1 85 ? 12.972 -15.854 11.654 1.00 87.12 85 ARG A N 1
ATOM 713 C CA . ARG A 1 85 ? 13.559 -16.570 12.800 1.00 87.12 85 ARG A CA 1
ATOM 714 C C . ARG A 1 85 ? 12.501 -16.957 13.830 1.00 87.12 85 ARG A C 1
ATOM 716 O O . ARG A 1 85 ? 12.492 -18.093 14.294 1.00 87.12 85 ARG A O 1
ATOM 723 N N . MET A 1 86 ? 11.586 -16.043 14.150 1.00 86.25 86 MET A N 1
ATOM 724 C CA . MET A 1 86 ? 10.492 -16.310 15.087 1.00 86.25 86 MET A CA 1
ATOM 725 C C . MET A 1 86 ? 9.526 -17.370 14.544 1.00 86.25 86 MET A C 1
ATOM 727 O O . MET A 1 86 ? 9.149 -18.284 15.270 1.00 86.25 86 MET A O 1
ATOM 731 N N . LYS A 1 87 ? 9.168 -17.300 13.255 1.00 89.38 87 LYS A N 1
ATOM 732 C CA . LYS A 1 87 ? 8.357 -18.328 12.588 1.00 89.38 87 LYS A CA 1
ATOM 733 C C . LYS A 1 87 ? 9.059 -19.686 12.579 1.00 89.38 87 LYS A C 1
ATOM 735 O O . LYS A 1 87 ? 8.424 -20.685 12.892 1.00 89.38 87 LYS A O 1
ATOM 740 N N . ALA A 1 88 ? 10.350 -19.733 12.256 1.00 86.38 88 ALA A N 1
ATOM 741 C CA . ALA A 1 88 ? 11.133 -20.966 12.252 1.00 86.38 88 ALA A CA 1
ATOM 742 C C . ALA A 1 88 ? 11.222 -21.587 13.656 1.00 86.38 88 ALA A C 1
ATOM 744 O O . ALA A 1 88 ? 11.038 -22.793 13.805 1.00 86.38 88 ALA A O 1
ATOM 745 N N . SER A 1 89 ? 11.419 -20.760 14.687 1.00 84.69 89 SER A N 1
ATOM 746 C CA . SER A 1 89 ? 11.395 -21.186 16.089 1.00 84.69 89 SER A CA 1
ATOM 747 C C . SER A 1 89 ? 10.024 -21.736 16.501 1.00 84.69 89 SER A C 1
ATOM 749 O O . SER A 1 89 ? 9.957 -22.817 17.079 1.00 84.69 89 SER A O 1
ATOM 751 N N . LEU A 1 90 ? 8.924 -21.074 16.126 1.00 81.56 90 LEU A N 1
ATOM 752 C CA . LEU A 1 90 ? 7.568 -21.565 16.397 1.00 81.56 90 LEU A CA 1
ATOM 753 C C . LEU A 1 90 ? 7.285 -22.910 15.708 1.00 81.56 90 LEU A C 1
ATOM 755 O O . LEU A 1 90 ? 6.687 -23.807 16.306 1.00 81.56 90 LEU A O 1
ATOM 759 N N . VAL A 1 91 ? 7.737 -23.069 14.461 1.00 82.12 91 VAL A N 1
ATOM 760 C CA . VAL A 1 91 ? 7.625 -24.331 13.715 1.00 82.12 91 VAL A CA 1
ATOM 761 C C . VAL A 1 91 ? 8.414 -25.446 14.404 1.00 82.12 91 VAL A C 1
ATOM 763 O O . VAL A 1 91 ? 7.911 -26.566 14.485 1.00 82.12 91 VAL A O 1
ATOM 766 N N . LEU A 1 92 ? 9.607 -25.158 14.933 1.00 75.88 92 LEU A N 1
ATOM 767 C CA . LEU A 1 92 ? 10.397 -26.127 15.697 1.00 75.88 92 LEU A CA 1
ATOM 768 C C . LEU A 1 92 ? 9.674 -26.552 16.984 1.00 75.88 92 LEU A C 1
ATOM 770 O O . LEU A 1 92 ? 9.542 -27.745 17.235 1.00 75.88 92 LEU A O 1
ATOM 774 N N . ILE A 1 93 ? 9.128 -25.597 17.744 1.00 73.50 93 ILE A N 1
ATOM 775 C CA . ILE A 1 93 ? 8.357 -25.873 18.969 1.00 73.50 93 ILE A CA 1
ATOM 776 C C . ILE A 1 93 ? 7.127 -26.736 18.655 1.00 73.50 93 ILE A C 1
ATOM 778 O O . ILE A 1 93 ? 6.868 -27.724 19.333 1.00 73.50 93 ILE A O 1
ATOM 782 N N . THR A 1 94 ? 6.394 -26.425 17.583 1.00 72.25 94 THR A N 1
ATOM 783 C CA . THR A 1 94 ? 5.207 -27.203 17.184 1.00 72.25 94 THR A CA 1
ATOM 784 C C . THR A 1 94 ? 5.571 -28.629 16.758 1.00 72.25 94 THR A C 1
ATOM 786 O O . THR A 1 94 ? 4.828 -29.566 17.045 1.00 72.25 94 THR A O 1
ATOM 789 N N . LYS A 1 95 ? 6.712 -28.819 16.084 1.00 69.19 95 LYS A N 1
ATOM 790 C CA . LYS A 1 95 ? 7.211 -30.155 15.723 1.00 69.19 95 LYS A CA 1
ATOM 791 C C . LYS A 1 95 ? 7.640 -30.955 16.953 1.00 69.19 95 LYS A C 1
ATOM 793 O O . LYS A 1 95 ? 7.271 -32.121 17.050 1.00 69.19 95 LYS A O 1
ATOM 798 N N . ASN A 1 96 ? 8.328 -30.329 17.907 1.00 66.00 96 ASN A N 1
ATOM 799 C CA . ASN A 1 96 ? 8.697 -30.981 19.165 1.00 66.00 96 ASN A CA 1
ATOM 800 C C . ASN A 1 96 ? 7.460 -31.359 19.995 1.00 66.00 96 ASN A C 1
ATOM 802 O O . ASN A 1 96 ? 7.389 -32.479 20.484 1.00 66.00 96 ASN A O 1
ATOM 806 N N . ASN A 1 97 ? 6.439 -30.500 20.072 1.00 59.56 97 ASN A N 1
ATOM 807 C CA . ASN A 1 97 ? 5.199 -30.810 20.796 1.00 59.56 97 ASN A CA 1
ATOM 808 C C . ASN A 1 97 ? 4.399 -31.954 20.145 1.00 59.56 97 ASN A C 1
ATOM 810 O O . ASN A 1 97 ? 3.795 -32.752 20.853 1.00 59.56 97 ASN A O 1
ATOM 814 N N . LYS A 1 98 ? 4.437 -32.093 18.810 1.00 57.88 98 LYS A N 1
ATOM 815 C CA . LYS A 1 98 ? 3.888 -33.278 18.121 1.00 57.88 98 LYS A CA 1
ATOM 816 C C . LYS A 1 98 ? 4.662 -34.562 18.444 1.00 57.88 98 LYS A C 1
ATOM 818 O O . LYS A 1 98 ? 4.060 -35.628 18.465 1.00 57.88 98 LYS A O 1
ATOM 823 N N . SER A 1 99 ? 5.965 -34.464 18.710 1.00 52.97 99 SER A N 1
ATOM 824 C CA . SER A 1 99 ? 6.783 -35.600 19.154 1.00 52.97 99 SER A CA 1
ATOM 825 C C . SER A 1 99 ? 6.515 -35.982 20.615 1.00 52.97 99 SER A C 1
ATOM 827 O O . SER A 1 99 ? 6.561 -37.164 20.930 1.00 52.97 99 SER A O 1
ATOM 829 N N . ILE A 1 100 ? 6.202 -35.017 21.492 1.00 54.06 100 ILE A N 1
ATOM 830 C CA . ILE A 1 100 ? 5.822 -35.275 22.895 1.00 54.06 100 ILE A CA 1
ATOM 831 C C . ILE A 1 100 ? 4.428 -35.918 22.970 1.00 54.06 100 ILE A C 1
ATOM 833 O O . ILE A 1 100 ? 4.262 -36.930 23.646 1.00 54.06 100 ILE A O 1
ATOM 837 N N . ALA A 1 101 ? 3.465 -35.435 22.175 1.00 52.19 101 ALA A N 1
ATOM 838 C CA . ALA A 1 101 ? 2.126 -36.028 22.089 1.00 52.19 101 ALA A CA 1
ATOM 839 C C . ALA A 1 101 ? 2.127 -37.479 21.558 1.00 52.19 101 ALA A C 1
ATOM 841 O O . ALA A 1 101 ? 1.204 -38.236 21.838 1.00 52.19 101 ALA A O 1
ATOM 842 N N . SER A 1 102 ? 3.167 -37.886 20.818 1.00 44.78 102 SER A N 1
ATOM 843 C CA . SER A 1 102 ? 3.343 -39.274 20.368 1.00 44.78 102 SER A CA 1
ATOM 844 C C . SER A 1 102 ? 3.983 -40.188 21.426 1.00 44.78 102 SER A C 1
ATOM 846 O O . SER A 1 102 ? 4.013 -41.398 21.221 1.00 44.78 102 SER A O 1
ATOM 848 N N . MET A 1 103 ? 4.507 -39.639 22.527 1.00 47.19 103 MET A N 1
ATOM 849 C CA . MET A 1 103 ? 5.228 -40.385 23.569 1.00 47.19 103 MET A CA 1
ATOM 850 C C . MET A 1 103 ? 4.432 -40.490 24.883 1.00 47.19 103 MET A C 1
ATOM 852 O O . MET A 1 103 ? 4.688 -41.377 25.690 1.00 47.19 103 MET A O 1
ATOM 856 N N . GLU A 1 104 ? 3.403 -39.657 25.071 1.00 44.53 104 GLU A N 1
ATOM 857 C CA . GLU A 1 104 ? 2.489 -39.709 26.227 1.00 44.53 104 GLU A CA 1
ATOM 858 C C . GLU A 1 104 ? 1.449 -40.844 26.158 1.00 44.53 104 GLU A C 1
ATOM 860 O O . GLU A 1 104 ? 0.748 -41.097 27.134 1.00 44.53 104 GLU A O 1
ATOM 865 N N . GLN A 1 105 ? 1.377 -41.596 25.054 1.00 49.22 105 GLN A N 1
ATOM 866 C CA . GLN A 1 105 ? 0.408 -42.688 24.893 1.00 49.22 105 GLN A CA 1
ATOM 867 C C . GLN A 1 105 ? 0.873 -44.043 25.473 1.00 49.22 105 GLN A C 1
ATOM 869 O O . GLN A 1 105 ? 0.171 -45.038 25.313 1.00 49.22 105 GLN A O 1
ATOM 874 N N . GLN A 1 106 ? 2.019 -44.100 26.171 1.00 48.16 106 GLN A N 1
ATOM 875 C CA . GLN A 1 106 ? 2.531 -45.332 26.801 1.00 48.16 106 GLN A CA 1
ATOM 876 C C . GLN A 1 106 ? 2.604 -45.326 28.340 1.00 48.16 106 GLN A C 1
ATOM 878 O O . GLN A 1 106 ? 2.833 -46.387 28.908 1.00 48.16 106 GLN A O 1
ATOM 883 N N . ASN A 1 107 ? 2.324 -44.213 29.036 1.00 45.50 107 ASN A N 1
ATOM 884 C CA . ASN A 1 107 ? 2.447 -44.144 30.508 1.00 45.50 107 ASN A CA 1
ATOM 885 C C . ASN A 1 107 ? 1.143 -43.798 31.257 1.00 45.50 107 ASN A C 1
ATOM 887 O O . ASN A 1 107 ? 1.188 -43.323 32.389 1.00 45.50 107 ASN A O 1
ATOM 891 N N . ALA A 1 108 ? -0.031 -44.060 30.674 1.00 40.56 108 ALA A N 1
ATOM 892 C CA . ALA A 1 108 ? -1.320 -43.917 31.361 1.00 40.56 108 ALA A CA 1
ATOM 893 C C . ALA A 1 108 ? -1.839 -45.272 31.876 1.00 40.56 108 ALA A C 1
ATOM 895 O O . ALA A 1 108 ? -2.884 -45.769 31.466 1.00 40.56 108 ALA A O 1
ATOM 896 N N . THR A 1 109 ? -1.092 -45.900 32.781 1.00 45.88 109 THR A N 1
ATOM 897 C CA . THR A 1 109 ? -1.624 -46.919 33.694 1.00 45.88 109 THR A CA 1
ATOM 898 C C . THR A 1 109 ? -0.827 -46.830 34.984 1.00 45.88 109 THR A C 1
ATOM 900 O O . THR A 1 109 ? 0.221 -47.443 35.085 1.00 45.88 109 THR A O 1
ATOM 903 N N . ILE A 1 110 ? -1.279 -45.998 35.922 1.00 39.75 110 ILE A N 1
ATOM 904 C CA . ILE A 1 110 ? -1.254 -46.217 37.375 1.00 39.75 110 ILE A CA 1
ATOM 905 C C . ILE A 1 110 ? -2.123 -45.118 38.003 1.00 39.75 110 ILE A C 1
ATOM 907 O O . ILE A 1 110 ? -2.212 -43.991 37.524 1.00 39.75 110 ILE A O 1
ATOM 911 N N . SER A 1 111 ? -2.841 -45.553 39.023 1.00 34.84 111 SER A N 1
ATOM 912 C CA . SER A 1 111 ? -4.051 -45.003 39.610 1.00 34.84 111 SER A CA 1
ATOM 913 C C . SER A 1 111 ? -3.882 -43.699 40.410 1.00 34.84 111 SER A C 1
ATOM 915 O O . SER A 1 111 ? -2.794 -43.307 40.815 1.00 34.84 111 SER A O 1
ATOM 917 N N . CYS A 1 112 ? -5.040 -43.086 40.648 1.00 32.59 112 CYS A N 1
ATOM 918 C CA . CYS A 1 112 ? -5.405 -41.905 41.434 1.00 32.59 112 CYS A CA 1
ATOM 919 C C . CYS A 1 112 ? -4.777 -41.801 42.843 1.00 32.59 112 CYS A C 1
ATOM 921 O O . CYS A 1 112 ? -4.693 -42.826 43.509 1.00 32.59 112 CYS A O 1
ATOM 923 N N . THR A 1 113 ? -4.548 -40.572 43.346 1.00 30.95 113 THR A N 1
ATOM 924 C CA . THR A 1 113 ? -5.097 -40.016 44.618 1.00 30.95 113 THR A CA 1
ATOM 925 C C . THR A 1 113 ? -4.687 -38.541 44.829 1.00 30.95 113 THR A C 1
ATOM 927 O O . THR A 1 113 ? -3.631 -38.094 44.395 1.00 30.95 113 THR A O 1
ATOM 930 N N . ASN A 1 114 ? -5.576 -37.772 45.467 1.00 42.75 114 ASN A N 1
ATOM 931 C CA . ASN A 1 114 ? -5.450 -36.342 45.787 1.00 42.75 114 ASN A CA 1
ATOM 932 C C . ASN A 1 114 ? -4.352 -36.055 46.825 1.00 42.75 114 ASN A C 1
ATOM 934 O O . ASN A 1 114 ? -4.323 -36.760 47.830 1.00 42.75 114 ASN A O 1
ATOM 938 N N . THR A 1 115 ? -3.600 -34.950 46.708 1.00 33.00 115 THR A N 1
ATOM 939 C CA . THR A 1 115 ? -3.227 -34.092 47.861 1.00 33.00 115 THR A CA 1
ATOM 940 C C . THR A 1 115 ? -2.740 -32.705 47.415 1.00 33.00 115 THR A C 1
ATOM 942 O O . THR A 1 115 ? -2.277 -32.503 46.297 1.00 33.00 115 THR A O 1
ATOM 945 N N . GLU A 1 116 ? -2.925 -31.750 48.315 1.00 32.84 116 GLU A N 1
ATOM 946 C CA . GLU A 1 116 ? -2.801 -30.305 48.197 1.00 32.84 116 GLU A CA 1
ATOM 947 C C . GLU A 1 116 ? -1.357 -29.755 48.262 1.00 32.84 116 GLU A C 1
ATOM 949 O O . GLU A 1 116 ? -0.456 -30.377 48.809 1.00 32.84 116 GLU A O 1
ATOM 954 N N . LEU A 1 117 ? -1.239 -28.498 47.807 1.00 34.75 117 LEU A N 1
ATOM 955 C CA . LEU A 1 117 ? -0.335 -27.416 48.242 1.00 34.75 117 LEU A CA 1
ATOM 956 C C . LEU A 1 117 ? 1.187 -27.436 47.951 1.00 34.75 117 LEU A C 1
ATOM 958 O O . LEU A 1 117 ? 1.959 -28.278 48.382 1.00 34.75 117 LEU A O 1
ATOM 962 N N . GLN A 1 118 ? 1.572 -26.279 47.389 1.00 34.25 118 GLN A N 1
ATOM 963 C CA . GLN A 1 118 ? 2.801 -25.494 47.574 1.00 34.25 118 GLN A CA 1
ATOM 964 C C . GLN A 1 118 ? 4.115 -25.911 46.896 1.00 34.25 118 GLN A C 1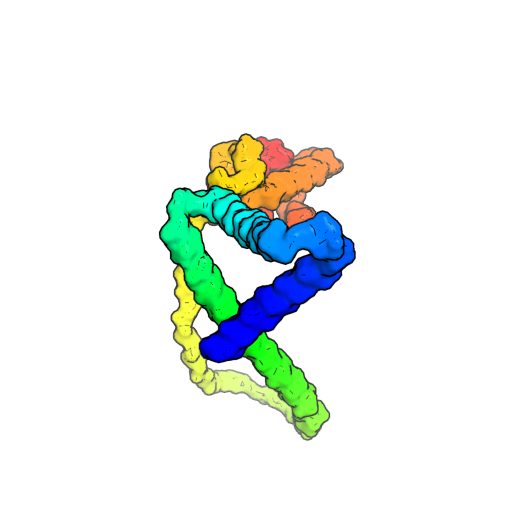
ATOM 966 O O . GLN A 1 118 ? 4.839 -26.795 47.324 1.00 34.25 118 GLN A O 1
ATOM 971 N N . GLY A 1 119 ? 4.519 -25.019 45.981 1.00 30.03 119 GLY A N 1
ATOM 972 C CA . GLY A 1 119 ? 5.851 -24.421 46.017 1.00 30.03 119 GLY A CA 1
ATOM 973 C C . GLY A 1 119 ? 6.844 -24.965 44.999 1.00 30.03 119 GLY A C 1
ATOM 974 O O . GLY A 1 119 ? 7.471 -25.982 45.237 1.00 30.03 119 GLY A O 1
ATOM 975 N N . GLN A 1 120 ? 7.092 -24.203 43.930 1.00 33.97 120 GLN A N 1
ATOM 976 C CA . GLN A 1 120 ? 8.399 -23.575 43.689 1.00 33.97 120 GLN A CA 1
ATOM 977 C C . GLN A 1 120 ? 8.406 -22.784 42.376 1.00 33.97 120 GLN A C 1
ATOM 979 O O . GLN A 1 120 ? 7.721 -23.081 41.403 1.00 33.97 120 GLN A O 1
ATOM 984 N N . GLN A 1 121 ? 9.144 -21.686 42.437 1.00 39.06 121 GLN A N 1
ATOM 985 C CA . GLN A 1 121 ? 9.177 -20.573 41.506 1.00 39.06 121 GLN A CA 1
ATOM 986 C C . GLN A 1 121 ? 9.896 -20.935 40.200 1.00 39.06 121 GLN A C 1
ATOM 988 O O . GLN A 1 121 ? 10.953 -21.557 40.223 1.00 39.06 121 GLN A O 1
ATOM 993 N N . ALA A 1 122 ? 9.409 -20.406 39.077 1.00 31.55 122 ALA A N 1
ATOM 994 C CA . ALA A 1 122 ? 10.250 -20.132 37.918 1.00 31.55 122 ALA A CA 1
ATOM 995 C C . ALA A 1 122 ? 9.978 -18.704 37.428 1.00 31.55 122 ALA A C 1
ATOM 997 O O . ALA A 1 122 ? 8.902 -18.360 36.941 1.00 31.55 122 ALA A O 1
ATOM 998 N N . MET A 1 123 ? 10.988 -17.866 37.630 1.00 32.62 123 MET A N 1
ATOM 999 C CA . MET A 1 123 ? 11.098 -16.471 37.228 1.00 32.62 123 MET A CA 1
ATOM 1000 C C . MET A 1 123 ? 10.733 -16.265 35.749 1.00 32.62 123 MET A C 1
ATOM 1002 O O . MET A 1 123 ? 11.490 -16.644 34.860 1.00 32.62 123 MET A O 1
ATOM 1006 N N . CYS A 1 124 ? 9.615 -15.591 35.474 1.00 29.11 124 CYS A N 1
ATOM 1007 C CA . CYS A 1 124 ? 9.356 -14.989 34.166 1.00 29.11 124 CYS A CA 1
ATOM 1008 C C . CYS A 1 124 ? 9.610 -13.482 34.260 1.00 29.11 124 CYS A C 1
ATOM 1010 O O . CYS A 1 124 ? 8.726 -12.683 34.579 1.00 29.11 124 CYS A O 1
ATOM 1012 N N . SER A 1 125 ? 10.858 -13.095 34.003 1.00 38.38 125 SER A N 1
ATOM 1013 C CA . SER A 1 125 ? 11.269 -11.704 33.864 1.00 38.38 125 SER A CA 1
ATOM 1014 C C . SER A 1 125 ? 10.619 -11.081 32.624 1.00 38.38 125 SER A C 1
ATOM 1016 O O . SER A 1 125 ? 11.002 -11.292 31.478 1.00 38.38 125 SER A O 1
ATOM 1018 N N . THR A 1 126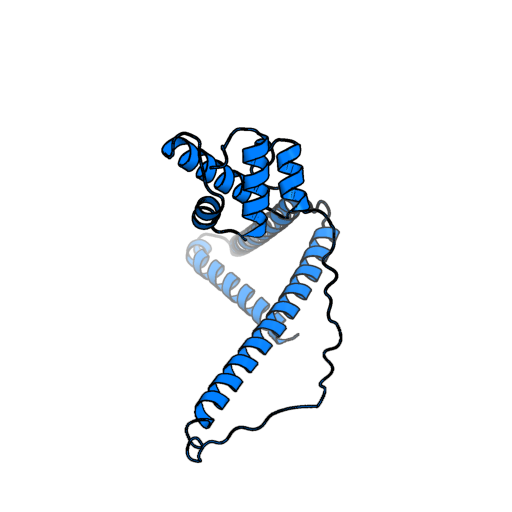 ? 9.578 -10.298 32.889 1.00 42.53 126 THR A N 1
ATOM 1019 C CA . THR A 1 126 ? 9.344 -8.962 32.323 1.00 42.53 126 THR A CA 1
ATOM 1020 C C . THR A 1 126 ? 9.883 -8.706 30.913 1.00 42.53 126 THR A C 1
ATOM 1022 O O . THR A 1 126 ? 10.867 -7.998 30.717 1.00 42.53 126 THR A O 1
ATOM 1025 N N . GLY A 1 127 ? 9.122 -9.143 29.917 1.00 38.41 127 GLY A N 1
ATOM 1026 C CA . GLY A 1 127 ? 9.098 -8.535 28.592 1.00 38.41 127 GLY A CA 1
ATOM 1027 C C . GLY A 1 127 ? 7.839 -7.693 28.411 1.00 38.41 127 GLY A C 1
ATOM 1028 O O . GLY A 1 127 ? 7.072 -7.944 27.485 1.00 38.41 127 GLY A O 1
ATOM 1029 N N . LYS A 1 128 ? 7.583 -6.724 29.306 1.00 38.19 128 LYS A N 1
ATOM 1030 C CA . LYS A 1 128 ? 6.587 -5.670 29.063 1.00 38.19 128 LYS A CA 1
ATOM 1031 C C . LYS A 1 128 ? 7.048 -4.922 27.814 1.00 38.19 128 LYS A C 1
ATOM 1033 O O . LYS A 1 128 ? 7.863 -4.005 27.897 1.00 38.19 128 LYS A O 1
ATOM 1038 N N . THR A 1 129 ? 6.566 -5.335 26.646 1.00 38.62 129 THR A N 1
ATOM 1039 C CA . THR A 1 129 ? 6.627 -4.495 25.459 1.00 38.62 129 THR A CA 1
ATOM 1040 C C . THR A 1 129 ? 5.902 -3.221 25.853 1.00 38.62 129 THR A C 1
ATOM 1042 O O . THR A 1 129 ? 4.700 -3.228 26.112 1.00 38.62 129 THR A O 1
ATOM 1045 N N . LYS A 1 130 ? 6.660 -2.132 26.027 1.00 41.06 130 LYS A N 1
ATOM 1046 C CA . LYS A 1 130 ? 6.090 -0.795 26.131 1.00 41.06 130 LYS A CA 1
ATOM 1047 C C . LYS A 1 130 ? 5.249 -0.629 24.872 1.00 41.06 130 LYS A C 1
ATOM 1049 O O . LYS A 1 130 ? 5.792 -0.382 23.796 1.00 41.06 130 LYS A O 1
ATOM 1054 N N . TYR A 1 131 ? 3.942 -0.844 24.997 1.00 46.69 131 TYR A N 1
ATOM 1055 C CA . TYR A 1 131 ? 2.970 -0.395 24.024 1.00 46.69 131 TYR A CA 1
ATOM 1056 C C . TYR A 1 131 ? 3.279 1.080 23.838 1.00 46.69 131 TYR A C 1
ATOM 1058 O O . TYR A 1 131 ? 3.119 1.877 24.759 1.00 46.69 131 TYR A O 1
ATOM 1066 N N . SER A 1 132 ? 3.854 1.417 22.687 1.00 47.75 132 SER A N 1
ATOM 1067 C CA . SER A 1 132 ? 4.043 2.805 22.321 1.00 47.75 132 SER A CA 1
ATOM 1068 C C . SER A 1 132 ? 2.658 3.440 22.380 1.00 47.75 132 SER A C 1
ATOM 1070 O O . SER A 1 132 ? 1.782 3.093 21.587 1.00 47.75 132 SER A O 1
ATOM 1072 N N . LEU A 1 133 ? 2.472 4.335 23.351 1.00 55.06 133 LEU A N 1
ATOM 1073 C CA . LEU A 1 133 ? 1.277 5.153 23.568 1.00 55.06 133 LEU A CA 1
ATOM 1074 C C . LEU A 1 133 ? 1.074 6.174 22.435 1.00 55.06 133 LEU A C 1
ATOM 1076 O O . LEU A 1 133 ? 0.326 7.130 22.592 1.00 55.06 133 LEU A O 1
ATOM 1080 N N . THR A 1 134 ? 1.760 6.000 21.301 1.00 62.22 134 THR A N 1
ATOM 1081 C CA . THR A 1 134 ? 1.592 6.854 20.137 1.00 62.22 134 THR A CA 1
ATOM 1082 C C . THR A 1 134 ? 0.221 6.572 19.520 1.00 62.22 134 THR A C 1
ATOM 1084 O O . THR A 1 134 ? -0.069 5.417 19.164 1.00 62.22 134 THR A O 1
ATOM 1087 N N . PRO A 1 135 ? -0.642 7.601 19.422 1.00 59.66 135 PRO A N 1
ATOM 1088 C CA . PRO A 1 135 ? -1.915 7.494 18.728 1.00 59.66 135 PRO A CA 1
ATOM 1089 C C . PRO A 1 135 ? -1.694 7.010 17.292 1.00 59.66 135 PRO A C 1
ATOM 1091 O O . PRO A 1 135 ? -0.676 7.325 16.665 1.00 59.66 135 PRO A O 1
ATOM 1094 N N . LEU A 1 136 ? -2.617 6.201 16.769 1.00 64.38 136 LEU A N 1
ATOM 1095 C CA . LEU A 1 136 ? -2.509 5.700 15.403 1.00 64.38 136 LEU A CA 1
ATOM 1096 C C . LEU A 1 136 ? -2.613 6.884 14.433 1.00 64.38 136 LEU A C 1
ATOM 1098 O O . LEU A 1 136 ? -3.643 7.548 14.370 1.00 64.38 136 LEU A O 1
ATOM 1102 N N . ASN A 1 137 ? -1.553 7.144 13.663 1.00 59.69 137 ASN A N 1
ATOM 1103 C CA . ASN A 1 137 ? -1.573 8.195 12.650 1.00 59.69 137 ASN A CA 1
ATOM 1104 C C . ASN A 1 137 ? -2.487 7.761 11.489 1.00 59.69 137 ASN A C 1
ATOM 1106 O O . ASN A 1 137 ? -2.106 6.944 10.652 1.00 59.69 137 ASN A O 1
ATOM 1110 N N . ILE A 1 138 ? -3.723 8.258 11.498 1.00 64.62 138 ILE A N 1
ATOM 1111 C CA . ILE A 1 138 ? -4.783 7.929 10.533 1.00 64.62 138 ILE A CA 1
ATOM 1112 C C . ILE A 1 138 ? -4.745 8.799 9.267 1.00 64.62 138 ILE A C 1
ATOM 1114 O O . ILE A 1 138 ? -5.472 8.501 8.326 1.00 64.62 138 ILE A O 1
ATOM 1118 N N . THR A 1 139 ? -3.887 9.824 9.204 1.00 58.66 139 THR A N 1
ATOM 1119 C CA . THR A 1 139 ? -3.893 10.913 8.204 1.00 58.66 139 THR A CA 1
ATOM 1120 C C . THR A 1 139 ? -3.826 10.464 6.738 1.00 58.66 139 THR A C 1
ATOM 1122 O O . THR A 1 139 ? -4.273 11.200 5.868 1.00 58.66 139 THR A O 1
ATOM 1125 N N . TYR A 1 140 ? -3.326 9.260 6.447 1.00 56.91 140 TYR A N 1
ATOM 1126 C CA . TYR A 1 140 ? -3.134 8.760 5.075 1.00 56.91 140 TYR A CA 1
ATOM 1127 C C . TYR A 1 140 ? -3.986 7.530 4.729 1.00 56.91 140 TYR A C 1
ATOM 1129 O O . TYR A 1 140 ? -3.706 6.839 3.751 1.00 56.91 140 TYR A O 1
ATOM 1137 N N . SER A 1 141 ? -4.993 7.204 5.544 1.00 59.12 141 SER A N 1
ATOM 1138 C CA . SER A 1 141 ? -5.866 6.055 5.276 1.00 59.12 141 SER A CA 1
ATOM 1139 C C . SER A 1 141 ? -7.085 6.442 4.423 1.00 59.12 141 SER A C 1
ATOM 1141 O O . SER A 1 141 ? -7.643 7.524 4.606 1.00 59.12 141 SER A O 1
ATOM 1143 N N . PRO A 1 142 ? -7.510 5.591 3.471 1.00 55.16 142 PRO A N 1
ATOM 1144 C CA . PRO A 1 142 ? -8.698 5.859 2.663 1.00 55.16 142 PRO A CA 1
ATOM 1145 C C . PRO A 1 142 ? -9.942 5.943 3.565 1.00 55.16 142 PRO A C 1
ATOM 1147 O O . PRO A 1 142 ? -10.081 5.158 4.503 1.00 55.16 142 PRO A O 1
ATOM 1150 N N . GLY A 1 143 ? -10.826 6.913 3.311 1.00 59.50 143 GLY A N 1
ATOM 1151 C CA . GLY A 1 143 ? -12.066 7.121 4.080 1.00 59.50 143 GLY A CA 1
ATOM 1152 C C . GLY A 1 143 ? -11.968 8.097 5.262 1.00 59.50 143 GLY A C 1
ATOM 1153 O O . GLY A 1 143 ? -12.979 8.392 5.889 1.00 59.50 143 GLY A O 1
ATOM 1154 N N . VAL A 1 144 ? -10.790 8.665 5.553 1.00 61.66 144 VAL A N 1
ATOM 1155 C CA . VAL A 1 144 ? -10.610 9.677 6.622 1.00 61.66 144 VAL A CA 1
ATOM 1156 C C . VAL A 1 144 ? -11.422 10.950 6.370 1.00 61.66 144 VAL A C 1
ATOM 1158 O O . VAL A 1 144 ? -11.832 11.615 7.318 1.00 61.66 144 VAL A O 1
ATOM 1161 N N . GLU A 1 145 ? -11.673 11.295 5.109 1.00 65.12 145 GLU A N 1
ATOM 1162 C CA . GLU A 1 145 ? -12.474 12.466 4.726 1.00 65.12 145 GLU A CA 1
ATOM 1163 C C . GLU A 1 145 ? -13.951 12.332 5.124 1.00 65.12 145 GLU A C 1
ATOM 1165 O O . GLU A 1 145 ? -14.610 13.337 5.358 1.00 65.12 145 GLU A O 1
ATOM 1170 N N . GLN A 1 146 ? -14.451 11.101 5.279 1.00 67.75 146 GLN A N 1
ATOM 1171 C CA . GLN A 1 146 ? -15.830 10.811 5.689 1.00 67.75 146 GLN A CA 1
ATOM 1172 C C . GLN A 1 146 ? -16.003 10.740 7.214 1.00 67.75 146 GLN A C 1
ATOM 1174 O O . GLN A 1 146 ? -17.122 10.562 7.694 1.00 67.75 146 GLN A O 1
ATOM 1179 N N . LEU A 1 147 ? -14.901 10.846 7.968 1.00 73.88 147 LEU A N 1
ATOM 1180 C CA . LEU A 1 147 ? -14.905 10.826 9.426 1.00 73.88 147 LEU A CA 1
ATOM 1181 C C . LEU A 1 147 ? -14.879 12.242 10.001 1.00 73.88 147 LEU A C 1
ATOM 1183 O O . LEU A 1 147 ? -14.030 13.073 9.649 1.00 73.88 147 LEU A O 1
ATOM 1187 N N . ASP A 1 148 ? -15.763 12.474 10.961 1.00 80.69 148 ASP A N 1
ATOM 1188 C CA . ASP A 1 148 ? -15.813 13.692 11.760 1.00 80.69 148 ASP A CA 1
ATOM 1189 C C . ASP A 1 148 ? -14.604 13.797 12.718 1.00 80.69 148 ASP A C 1
ATOM 1191 O O . ASP A 1 148 ? -13.882 12.818 12.947 1.00 80.69 148 ASP A O 1
ATOM 1195 N N . HIS A 1 149 ? -14.343 14.979 13.288 1.00 79.06 149 HIS A N 1
ATOM 1196 C CA . HIS A 1 149 ? -13.187 15.204 14.169 1.00 79.06 149 HIS A CA 1
ATOM 1197 C C . HIS A 1 149 ? -13.178 14.238 15.365 1.00 79.06 149 HIS A C 1
ATOM 1199 O O . HIS A 1 149 ? -12.146 13.650 15.688 1.00 79.06 149 HIS A O 1
ATOM 1205 N N . GLU A 1 150 ? -14.337 13.999 15.974 1.00 81.56 150 GLU A N 1
ATOM 1206 C CA . GLU A 1 150 ? -14.493 13.060 17.089 1.00 81.56 150 GLU A CA 1
ATOM 1207 C C . GLU A 1 150 ? -14.250 11.601 16.669 1.00 81.56 150 GLU A C 1
ATOM 1209 O O . GLU A 1 150 ? -13.603 10.831 17.383 1.00 81.56 150 GLU A O 1
ATOM 1214 N N . GLU A 1 151 ? -14.707 11.218 15.475 1.00 85.94 151 GLU A N 1
ATOM 1215 C CA . GLU A 1 151 ? -14.531 9.865 14.936 1.00 85.94 151 GLU A CA 1
ATOM 1216 C C . GLU A 1 151 ? -13.057 9.593 14.604 1.00 85.94 151 GLU A C 1
ATOM 1218 O O . GLU A 1 151 ? -12.533 8.505 14.872 1.00 85.94 151 GLU A O 1
ATOM 1223 N N . LYS A 1 152 ? -12.352 10.613 14.102 1.00 83.44 152 LYS A N 1
ATOM 1224 C CA . LYS A 1 152 ? -10.896 10.606 13.907 1.00 83.44 152 LYS A CA 1
ATOM 1225 C C . LYS A 1 152 ? -10.158 10.392 15.229 1.00 83.44 152 LYS A C 1
ATOM 1227 O O . LYS A 1 152 ? -9.244 9.565 15.280 1.00 83.44 152 LYS A O 1
ATOM 1232 N N . GLN A 1 153 ? -10.571 11.060 16.308 1.00 84.06 153 GLN A N 1
ATOM 1233 C CA . GLN A 1 153 ? -9.978 10.855 17.636 1.00 84.06 153 GLN A CA 1
ATOM 1234 C C . GLN A 1 153 ? -10.183 9.422 18.135 1.00 84.06 153 GLN A C 1
ATOM 1236 O O . GLN A 1 153 ? -9.230 8.782 18.581 1.00 84.06 153 GLN A O 1
ATOM 1241 N N . ILE A 1 154 ? -11.387 8.865 17.986 1.00 85.00 154 ILE A N 1
ATOM 1242 C CA . ILE A 1 154 ? -11.684 7.476 18.369 1.00 85.00 154 ILE A CA 1
ATOM 1243 C C . ILE A 1 154 ? -10.807 6.495 17.587 1.00 85.00 154 ILE A C 1
ATOM 1245 O O . ILE A 1 154 ? -10.217 5.591 18.183 1.00 85.00 154 ILE A O 1
ATOM 1249 N N . CYS A 1 155 ? -10.673 6.684 16.274 1.00 84.62 155 CYS A N 1
ATOM 1250 C CA . CYS A 1 155 ? -9.829 5.840 15.429 1.00 84.62 155 CYS A CA 1
ATOM 1251 C C . CYS A 1 155 ? -8.348 5.920 15.827 1.00 84.62 155 CYS A C 1
ATOM 1253 O O . CYS A 1 155 ? -7.672 4.891 15.920 1.00 84.62 155 CYS A O 1
ATOM 1255 N N . SER A 1 156 ? -7.866 7.123 16.137 1.00 83.62 156 SER A N 1
ATOM 1256 C CA . SER A 1 156 ? -6.492 7.386 16.566 1.00 83.62 156 SER A CA 1
ATOM 1257 C C . SER A 1 156 ? -6.178 6.763 17.935 1.00 83.62 156 SER A C 1
ATOM 1259 O O . SER A 1 156 ? -5.242 5.965 18.061 1.00 83.62 156 SER A O 1
ATOM 1261 N N . VAL A 1 157 ? -7.004 7.042 18.950 1.00 84.06 157 VAL A N 1
ATOM 1262 C CA . VAL A 1 157 ? -6.824 6.581 20.340 1.00 84.06 157 VAL A CA 1
ATOM 1263 C C . VAL A 1 157 ? -7.013 5.070 20.461 1.00 84.06 157 VAL A C 1
ATOM 1265 O O . VAL A 1 157 ? -6.206 4.383 21.087 1.00 84.06 157 VAL A O 1
ATOM 1268 N N . HIS A 1 158 ? -8.058 4.517 19.839 1.00 83.44 158 HIS A N 1
ATOM 1269 C CA . HIS A 1 158 ? -8.375 3.088 19.935 1.00 83.44 158 HIS A CA 1
ATOM 1270 C C . HIS A 1 158 ? -7.719 2.236 18.848 1.00 83.44 158 HIS A C 1
ATOM 1272 O O . HIS A 1 158 ? -7.921 1.015 18.809 1.00 83.44 158 HIS A O 1
ATOM 1278 N N . ARG A 1 159 ? -6.888 2.851 17.997 1.00 82.69 159 ARG A N 1
ATOM 1279 C CA . ARG A 1 159 ? -6.149 2.186 16.917 1.00 82.69 159 ARG A CA 1
ATOM 1280 C C . ARG A 1 159 ? -7.104 1.365 16.045 1.00 82.69 159 ARG A C 1
ATOM 1282 O O . ARG A 1 159 ? -6.913 0.158 15.842 1.00 82.69 159 ARG A O 1
ATOM 1289 N N . ILE A 1 160 ? -8.191 2.008 15.631 1.00 84.62 160 ILE A N 1
ATOM 1290 C CA . ILE A 1 160 ? -9.180 1.479 14.691 1.00 84.62 160 ILE A CA 1
ATOM 1291 C C . ILE A 1 160 ? -8.867 2.119 13.341 1.00 84.62 160 ILE A C 1
ATOM 1293 O O . ILE A 1 160 ? -8.627 3.320 13.265 1.00 84.62 160 ILE A O 1
ATOM 1297 N N . LEU A 1 161 ? -8.820 1.311 12.285 1.00 85.38 161 LEU A N 1
ATOM 1298 C CA . LEU A 1 161 ? -8.600 1.834 10.942 1.00 85.38 161 LEU A CA 1
ATOM 1299 C C . LEU A 1 161 ? -9.898 2.498 10.442 1.00 85.38 161 LEU A C 1
ATOM 1301 O O . LEU A 1 161 ? -10.956 1.897 10.635 1.00 85.38 161 LEU A O 1
ATOM 1305 N N . PRO A 1 162 ? -9.850 3.678 9.798 1.00 85.94 162 PRO A N 1
ATOM 1306 C CA . PRO A 1 162 ? -11.041 4.386 9.316 1.00 85.94 162 PRO A CA 1
ATOM 1307 C C . PRO A 1 162 ? -12.022 3.540 8.504 1.00 85.94 162 PRO A C 1
ATOM 1309 O O . PRO A 1 162 ? -13.213 3.555 8.790 1.00 85.94 162 PRO A O 1
ATOM 1312 N N . ASP A 1 163 ? -11.521 2.720 7.583 1.00 83.62 163 ASP A N 1
ATOM 1313 C CA . ASP A 1 163 ? -12.336 1.791 6.789 1.00 83.62 163 ASP A CA 1
ATOM 1314 C C . ASP A 1 163 ? -13.130 0.797 7.666 1.00 83.62 163 ASP A C 1
ATOM 1316 O O . ASP A 1 163 ? -14.340 0.616 7.533 1.00 83.62 163 ASP A O 1
ATOM 1320 N N . VAL A 1 164 ? -12.467 0.232 8.680 1.00 86.50 164 VAL A N 1
ATOM 1321 C CA . VAL A 1 164 ? -13.090 -0.686 9.647 1.00 86.50 164 VAL A CA 1
ATOM 1322 C C . VAL A 1 164 ? -14.131 0.036 10.504 1.00 86.50 164 VAL A C 1
ATOM 1324 O O . VAL A 1 164 ? -15.181 -0.533 10.807 1.00 86.50 164 VAL A O 1
ATOM 1327 N N . TYR A 1 165 ? -13.855 1.281 10.898 1.00 89.19 165 TYR A N 1
ATOM 1328 C CA . TYR A 1 165 ? -14.798 2.100 11.655 1.00 89.19 165 TYR A CA 1
ATOM 1329 C C . TYR A 1 165 ? -16.063 2.388 10.842 1.00 89.19 165 TYR A C 1
ATOM 1331 O O . TYR A 1 165 ? -17.164 2.164 11.343 1.00 89.19 165 TYR A O 1
ATOM 1339 N N . LEU A 1 166 ? -15.915 2.822 9.586 1.00 88.75 166 LEU A N 1
ATOM 1340 C CA . LEU A 1 166 ? -17.032 3.112 8.684 1.00 88.75 166 LEU A CA 1
ATOM 1341 C C . LEU A 1 166 ? -17.884 1.869 8.425 1.00 88.75 166 LEU A C 1
ATOM 1343 O O . LEU A 1 166 ? -19.111 1.943 8.501 1.00 88.75 166 LEU A O 1
ATOM 1347 N N . HIS A 1 167 ? -17.247 0.716 8.210 1.00 89.56 167 HIS A N 1
ATOM 1348 C CA . HIS A 1 167 ? -17.954 -0.552 8.064 1.00 89.56 167 HIS A CA 1
ATOM 1349 C C . HIS A 1 167 ? -18.787 -0.886 9.310 1.00 89.56 167 HIS A C 1
ATOM 1351 O O . HIS A 1 167 ? -19.988 -1.136 9.206 1.00 89.56 167 HIS A O 1
ATOM 1357 N N . CYS A 1 168 ? -18.181 -0.828 10.501 1.00 89.62 168 CYS A N 1
ATOM 1358 C CA . CYS A 1 168 ? -18.885 -1.114 11.753 1.00 89.62 168 CYS A CA 1
ATOM 1359 C C . CYS A 1 168 ? -20.027 -0.117 12.004 1.00 89.62 168 CYS A C 1
ATOM 1361 O O . CYS A 1 168 ? -21.130 -0.526 12.356 1.00 89.62 168 CYS A O 1
ATOM 1363 N N . LYS A 1 169 ? -19.795 1.180 11.768 1.00 89.44 169 LYS A N 1
ATOM 1364 C CA . LYS A 1 1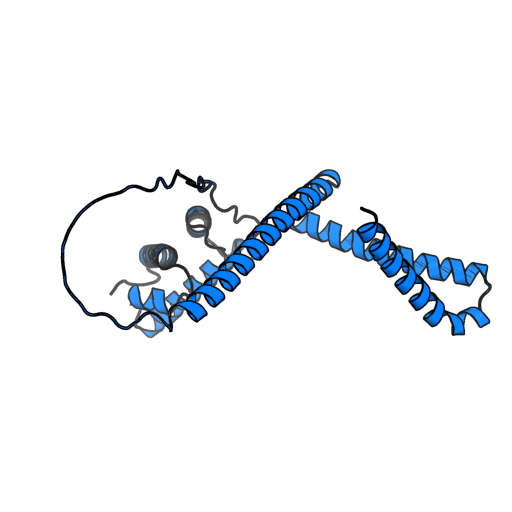69 ? -20.811 2.236 11.869 1.00 89.44 169 LYS A CA 1
ATOM 1365 C C . LYS A 1 169 ? -22.006 1.951 10.959 1.00 89.44 169 LYS A C 1
ATOM 1367 O O . LYS A 1 169 ? -23.142 1.989 11.426 1.00 89.44 169 LYS A O 1
ATOM 1372 N N . GLY A 1 170 ? -21.761 1.617 9.691 1.00 88.69 170 GLY A N 1
ATOM 1373 C CA . GLY A 1 170 ? -22.813 1.300 8.725 1.00 88.69 170 GLY A CA 1
ATOM 1374 C C . GLY A 1 170 ? -23.654 0.094 9.144 1.00 88.69 170 GLY A C 1
ATOM 1375 O O . GLY A 1 170 ? -24.881 0.178 9.160 1.00 88.69 170 GLY A O 1
ATOM 1376 N N . VAL A 1 171 ? -23.004 -0.999 9.557 1.00 90.50 171 VAL A N 1
ATOM 1377 C CA . VAL A 1 171 ? -23.694 -2.219 10.011 1.00 90.50 171 VAL A CA 1
ATOM 1378 C C . VAL A 1 171 ? -24.534 -1.947 11.262 1.00 90.50 171 VAL A C 1
ATOM 1380 O O . VAL A 1 171 ? -25.693 -2.347 11.322 1.00 90.50 171 VAL A O 1
ATOM 1383 N N . MET A 1 172 ? -23.995 -1.222 12.245 1.00 89.19 172 MET A N 1
ATOM 1384 C CA . MET A 1 172 ? -24.706 -0.930 13.495 1.00 89.19 172 MET A CA 1
ATOM 1385 C C . MET A 1 172 ? -25.914 -0.009 13.286 1.00 89.19 172 MET A C 1
ATOM 1387 O O . MET A 1 172 ? -26.965 -0.243 13.879 1.00 89.19 172 MET A O 1
ATOM 1391 N N . ILE A 1 173 ? -25.804 1.000 12.416 1.00 89.06 173 ILE A N 1
ATOM 1392 C CA . ILE A 1 173 ? -26.930 1.882 12.072 1.00 89.06 173 ILE A CA 1
ATOM 1393 C C . ILE A 1 173 ? -27.999 1.113 11.285 1.00 89.06 173 ILE A C 1
ATOM 1395 O O . ILE A 1 173 ? -29.189 1.267 11.559 1.00 89.06 173 ILE A O 1
ATOM 1399 N N . ALA A 1 174 ? -27.598 0.268 10.330 1.00 89.25 174 ALA A N 1
ATOM 1400 C CA . ALA A 1 174 ? -28.530 -0.535 9.542 1.00 89.25 174 ALA A CA 1
ATOM 1401 C C . ALA A 1 174 ? -29.337 -1.504 10.420 1.00 89.25 174 ALA A C 1
ATOM 1403 O O . ALA A 1 174 ? -30.555 -1.593 10.276 1.00 89.25 174 ALA A O 1
ATOM 1404 N N . GLU A 1 175 ? -28.682 -2.182 11.362 1.00 88.19 175 GLU A N 1
ATOM 1405 C CA . GLU A 1 175 ? -29.346 -3.098 12.295 1.00 88.19 175 GLU A CA 1
ATOM 1406 C C . GLU A 1 175 ? -30.205 -2.359 13.329 1.00 88.19 175 GLU A C 1
ATOM 1408 O O . GLU A 1 175 ? -31.321 -2.786 13.613 1.00 88.19 175 GLU A O 1
ATOM 1413 N N . SER A 1 176 ? -29.756 -1.199 13.818 1.00 87.00 176 SER A N 1
ATOM 1414 C CA . SER A 1 176 ? -30.569 -0.331 14.681 1.00 87.00 176 SER A CA 1
ATOM 1415 C C . SER A 1 176 ? -31.878 0.082 13.997 1.00 87.00 176 SER A C 1
ATOM 1417 O O . SER A 1 176 ? -32.951 -0.023 14.589 1.00 87.00 176 SER A O 1
ATOM 1419 N N . ARG A 1 177 ? -31.827 0.469 12.714 1.00 86.75 177 ARG A N 1
ATOM 1420 C CA . ARG A 1 177 ? -33.025 0.837 11.937 1.00 86.75 177 ARG A CA 1
ATOM 1421 C C . ARG A 1 177 ? -34.019 -0.316 11.791 1.00 86.75 177 ARG A C 1
ATOM 1423 O O . ARG A 1 177 ? -35.219 -0.072 11.854 1.00 86.75 177 ARG A O 1
ATOM 1430 N N . LYS A 1 178 ? -33.544 -1.557 11.639 1.00 86.12 178 LYS A N 1
ATOM 1431 C CA . LYS A 1 178 ? -34.414 -2.748 11.569 1.00 86.12 178 LYS A CA 1
ATOM 1432 C C . LYS A 1 178 ? -35.134 -3.025 12.889 1.00 86.12 178 LYS A C 1
ATOM 1434 O O . LYS A 1 178 ? -36.280 -3.455 12.878 1.00 86.12 178 LYS A O 1
ATOM 1439 N N . CYS A 1 179 ? -34.479 -2.748 14.013 1.00 80.44 179 CYS A N 1
ATOM 1440 C CA . CYS A 1 179 ? -34.985 -3.011 15.361 1.00 80.44 179 CYS A CA 1
ATOM 1441 C C . CYS A 1 179 ? -35.678 -1.793 16.007 1.00 80.44 179 CYS A C 1
ATOM 1443 O O . CYS A 1 179 ? -35.754 -1.703 17.233 1.00 80.44 179 CYS A O 1
ATOM 1445 N N . GLY A 1 180 ? -36.166 -0.837 15.206 1.00 79.06 180 GLY A N 1
ATOM 1446 C CA . GLY A 1 180 ? -36.906 0.329 15.708 1.00 79.06 180 GLY A CA 1
ATOM 1447 C C . GLY A 1 180 ? -36.040 1.353 16.449 1.00 79.06 180 GLY A C 1
ATOM 1448 O O . GLY A 1 180 ? -36.502 1.983 17.395 1.00 79.06 180 GLY A O 1
ATOM 1449 N N . GLY A 1 181 ? -34.774 1.494 16.054 1.00 77.25 181 GLY A N 1
ATOM 1450 C CA . GLY A 1 181 ? -33.815 2.444 16.626 1.00 77.25 181 GLY A CA 1
ATOM 1451 C C . GLY A 1 181 ? -33.031 1.913 17.828 1.00 77.25 181 GLY A C 1
ATOM 1452 O O . GLY A 1 181 ? -32.146 2.612 18.321 1.00 77.25 181 GLY A O 1
ATOM 1453 N N . LYS A 1 182 ? -33.319 0.689 18.289 1.00 82.12 182 LYS A N 1
ATOM 1454 C CA . LYS A 1 182 ? -32.679 0.073 19.458 1.00 82.12 182 LYS A CA 1
ATOM 1455 C C . LYS A 1 182 ? -31.677 -0.998 19.041 1.00 82.12 182 LYS A C 1
ATOM 1457 O O . LYS A 1 182 ? -32.002 -1.893 18.265 1.00 82.12 182 LYS A O 1
ATOM 1462 N N . LEU A 1 183 ? -30.474 -0.969 19.611 1.00 85.31 183 LEU A N 1
ATOM 1463 C CA . LEU A 1 183 ? -29.464 -2.010 19.400 1.00 85.31 183 LEU A CA 1
ATOM 1464 C C . LEU A 1 183 ? -28.783 -2.347 20.721 1.00 85.31 183 LEU A C 1
ATOM 1466 O O . LEU A 1 183 ? -28.239 -1.472 21.383 1.00 85.31 183 LEU A O 1
ATOM 1470 N N . ARG A 1 184 ? -28.746 -3.627 21.102 1.00 87.88 184 ARG A N 1
ATOM 1471 C CA . ARG A 1 184 ? -28.000 -4.053 22.293 1.00 87.88 184 ARG A CA 1
ATOM 1472 C C . ARG A 1 184 ? -26.515 -4.165 21.976 1.00 87.88 184 ARG A C 1
ATOM 1474 O O . ARG A 1 184 ? -26.119 -4.685 20.933 1.00 87.88 184 ARG A O 1
ATOM 1481 N N . LEU A 1 185 ? -25.671 -3.814 22.944 1.00 88.00 185 LEU A N 1
ATOM 1482 C CA . LEU A 1 185 ? -24.217 -3.948 22.814 1.00 88.00 185 LEU A CA 1
ATOM 1483 C C . LEU A 1 185 ? -23.763 -5.400 22.547 1.00 88.00 185 LEU A C 1
ATOM 1485 O O . LEU A 1 185 ? -22.739 -5.622 21.903 1.00 88.00 185 LEU A O 1
ATOM 1489 N N . MET A 1 186 ? -24.503 -6.401 23.037 1.00 86.88 186 MET A N 1
ATOM 1490 C CA . MET A 1 186 ? -24.222 -7.811 22.735 1.00 86.88 186 MET A CA 1
ATOM 1491 C C . MET A 1 186 ? -24.402 -8.119 21.245 1.00 86.88 186 MET A C 1
ATOM 1493 O O . MET A 1 186 ? -23.578 -8.824 20.668 1.00 86.88 186 MET A O 1
ATOM 1497 N N . ASP A 1 187 ? -25.439 -7.563 20.626 1.00 86.94 187 ASP A N 1
ATOM 1498 C CA . ASP A 1 187 ? -25.741 -7.789 19.216 1.00 86.94 187 ASP A CA 1
ATOM 1499 C C . ASP A 1 187 ? -24.745 -7.022 18.335 1.00 86.94 187 ASP A C 1
ATOM 1501 O O . ASP A 1 187 ? -24.173 -7.598 17.412 1.00 86.94 187 ASP A O 1
ATOM 1505 N N . ALA A 1 188 ? -24.366 -5.799 18.725 1.00 87.56 188 ALA A N 1
ATOM 1506 C CA . ALA A 1 188 ? -23.273 -5.052 18.095 1.00 87.56 188 ALA A CA 1
ATOM 1507 C C . ALA A 1 188 ? -21.945 -5.838 18.032 1.00 87.56 188 ALA A C 1
ATOM 1509 O O . ALA A 1 188 ? -21.244 -5.801 17.023 1.00 87.56 188 ALA A O 1
ATOM 1510 N N . ARG A 1 189 ? -21.598 -6.590 19.087 1.00 89.75 189 ARG A N 1
ATOM 1511 C CA . ARG A 1 189 ? -20.384 -7.434 19.120 1.00 89.75 189 ARG A CA 1
ATOM 1512 C C . ARG A 1 189 ? -20.439 -8.626 18.174 1.00 89.75 189 ARG A C 1
ATOM 1514 O O . ARG A 1 189 ? -19.393 -9.066 17.720 1.00 89.75 189 ARG A O 1
ATOM 1521 N N . LYS A 1 190 ? -21.630 -9.166 17.907 1.00 87.75 190 LYS A N 1
ATOM 1522 C CA . LYS A 1 190 ? -21.810 -10.268 16.949 1.00 87.75 190 LYS A CA 1
ATOM 1523 C C . LYS A 1 190 ? -21.711 -9.765 15.510 1.00 87.75 190 LYS A C 1
ATOM 1525 O O . LYS A 1 190 ? -21.216 -10.477 14.643 1.0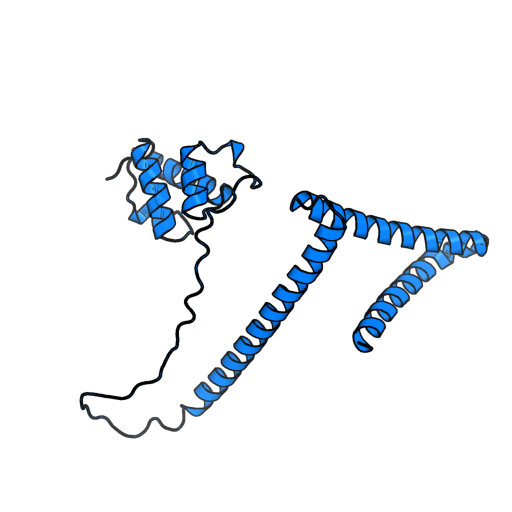0 87.75 190 LYS A O 1
ATOM 1530 N N . LEU A 1 191 ? -22.176 -8.540 15.278 1.00 84.25 191 LEU A N 1
ATOM 1531 C CA . LEU A 1 191 ? -22.199 -7.895 13.968 1.00 84.25 191 LEU A CA 1
ATOM 1532 C C . LEU A 1 191 ? -20.807 -7.423 13.528 1.00 84.25 191 LEU A C 1
ATOM 1534 O O . LEU A 1 191 ? -20.426 -7.592 12.370 1.00 84.25 191 LEU A O 1
ATOM 1538 N N . CYS A 1 192 ? -20.023 -6.867 14.452 1.00 83.62 192 CYS A N 1
ATOM 1539 C CA . CYS A 1 192 ? -18.691 -6.354 14.157 1.00 83.62 192 CYS A CA 1
ATOM 1540 C C . CYS A 1 192 ? -17.629 -7.448 14.356 1.00 83.62 192 CYS A C 1
ATOM 1542 O O . CYS A 1 192 ? -17.374 -7.881 15.476 1.00 83.62 192 CYS A O 1
ATOM 1544 N N . ARG A 1 193 ? -16.934 -7.857 13.285 1.00 82.31 193 ARG A N 1
ATOM 1545 C CA . ARG A 1 193 ? -15.818 -8.831 13.336 1.00 82.31 193 ARG A CA 1
ATOM 1546 C C . ARG A 1 193 ? -14.508 -8.222 13.875 1.00 82.31 193 ARG A C 1
ATOM 1548 O O . ARG A 1 193 ? -13.440 -8.429 13.303 1.00 82.31 193 ARG A O 1
ATOM 1555 N N . ILE A 1 194 ? -14.584 -7.433 14.947 1.00 87.12 194 ILE A N 1
ATOM 1556 C CA . ILE A 1 194 ? -13.438 -6.756 15.575 1.00 87.12 194 ILE A CA 1
ATOM 1557 C C . ILE A 1 194 ? -13.391 -7.023 17.082 1.00 87.12 194 ILE A C 1
ATOM 1559 O O . ILE A 1 194 ? -14.312 -7.584 17.667 1.00 87.12 194 ILE A O 1
ATOM 1563 N N . ASP A 1 195 ? -12.307 -6.579 17.720 1.00 89.56 195 ASP A N 1
ATOM 1564 C CA . ASP A 1 195 ? -12.135 -6.683 19.167 1.00 89.56 195 ASP A CA 1
ATOM 1565 C C . ASP A 1 195 ? -13.331 -6.103 19.951 1.00 89.56 195 ASP A C 1
ATOM 1567 O O . ASP A 1 195 ? -13.862 -5.024 19.654 1.00 89.56 195 ASP A O 1
ATOM 1571 N N . VAL A 1 196 ? -13.733 -6.827 20.994 1.00 86.06 196 VAL A N 1
ATOM 1572 C CA . VAL A 1 196 ? -14.914 -6.538 21.814 1.00 86.06 196 VAL A CA 1
ATOM 1573 C C . VAL A 1 196 ? -14.827 -5.166 22.496 1.00 86.06 196 VAL A C 1
ATOM 1575 O O . VAL A 1 196 ? -15.840 -4.467 22.622 1.00 86.06 196 VAL A O 1
ATOM 1578 N N . ASN A 1 197 ? -13.629 -4.747 22.910 1.00 87.94 197 ASN A N 1
ATOM 1579 C CA . ASN A 1 197 ? -13.405 -3.463 23.572 1.00 87.94 197 ASN A CA 1
ATOM 1580 C C . ASN A 1 197 ? -13.483 -2.306 22.575 1.00 87.94 197 ASN A C 1
ATOM 1582 O O . ASN A 1 197 ? -14.059 -1.264 22.887 1.00 87.94 197 ASN A O 1
ATOM 1586 N N . LYS A 1 198 ? -12.973 -2.504 21.355 1.00 89.25 198 LYS A N 1
ATOM 1587 C CA . LYS A 1 198 ? -13.090 -1.524 20.264 1.00 89.25 198 LYS A CA 1
ATOM 1588 C C . LYS A 1 198 ? -14.545 -1.342 19.845 1.00 89.25 198 LYS A C 1
ATOM 1590 O O . LYS A 1 198 ? -15.009 -0.209 19.759 1.00 89.25 198 LYS A O 1
ATOM 1595 N N . THR A 1 199 ? -15.288 -2.441 19.701 1.00 90.06 199 THR A N 1
ATOM 1596 C CA . THR A 1 199 ? -16.727 -2.403 19.392 1.00 90.06 199 THR A CA 1
ATOM 1597 C C . THR A 1 199 ? -17.507 -1.612 20.440 1.00 90.06 199 THR A C 1
ATOM 1599 O O . THR A 1 199 ? -18.337 -0.783 20.084 1.00 90.06 199 THR A O 1
ATOM 1602 N N . ARG A 1 200 ? -17.200 -1.791 21.735 1.00 89.94 200 ARG A N 1
ATOM 1603 C CA . ARG A 1 200 ? -17.822 -1.003 22.815 1.00 89.94 200 ARG A CA 1
ATOM 1604 C C . ARG A 1 200 ? -17.557 0.499 22.662 1.00 89.94 200 ARG A C 1
ATOM 1606 O O . ARG A 1 200 ? -18.459 1.289 22.901 1.00 89.94 200 ARG A O 1
ATOM 1613 N N . LYS A 1 201 ? -16.348 0.905 22.264 1.00 90.44 201 LYS A N 1
ATOM 1614 C CA . LYS A 1 201 ? -16.014 2.326 22.068 1.00 90.44 201 LYS A CA 1
ATOM 1615 C C . LYS A 1 201 ? -16.766 2.942 20.888 1.00 90.44 201 LYS A C 1
ATOM 1617 O O . LYS A 1 201 ? -17.282 4.045 21.031 1.00 90.44 201 LYS A O 1
ATOM 1622 N N . ILE A 1 202 ? -16.889 2.211 19.778 1.00 89.19 202 ILE A N 1
ATOM 1623 C CA . ILE A 1 202 ? -17.694 2.635 18.621 1.00 89.19 202 ILE A CA 1
ATOM 1624 C C . ILE A 1 202 ? -19.172 2.736 19.016 1.00 89.19 202 ILE A C 1
ATOM 1626 O O . ILE A 1 202 ? -19.794 3.764 18.779 1.00 89.19 202 ILE A O 1
ATOM 1630 N N . TYR A 1 203 ? -19.710 1.708 19.680 1.00 89.62 203 TYR A N 1
ATOM 1631 C CA . TYR A 1 203 ? -21.091 1.685 20.163 1.00 89.62 203 TYR A CA 1
ATOM 1632 C C . TYR A 1 203 ? -21.406 2.894 21.046 1.00 89.62 203 TYR A C 1
ATOM 1634 O O . TYR A 1 203 ? -22.366 3.607 20.783 1.00 89.62 203 TYR A O 1
ATOM 1642 N N . ASN A 1 204 ? -20.570 3.159 22.054 1.00 89.94 204 ASN A N 1
ATOM 1643 C CA . ASN A 1 204 ? -20.783 4.276 22.970 1.00 89.94 204 ASN A CA 1
ATOM 1644 C C . ASN A 1 204 ? -20.828 5.619 22.229 1.00 89.94 204 ASN A C 1
ATOM 1646 O O . ASN A 1 204 ? -21.675 6.442 22.541 1.00 89.94 204 ASN A O 1
ATOM 1650 N N . HIS A 1 205 ? -19.964 5.825 21.230 1.00 88.94 205 HIS A N 1
ATOM 1651 C CA . HIS A 1 205 ? -19.991 7.048 20.428 1.00 88.94 205 HIS A CA 1
ATOM 1652 C C . HIS A 1 205 ? -21.269 7.181 19.590 1.00 88.94 205 HIS A C 1
ATOM 1654 O O . HIS A 1 205 ? -21.843 8.263 19.517 1.00 88.94 205 HIS A O 1
ATOM 1660 N N . LEU A 1 206 ? -21.743 6.085 18.988 1.00 86.81 206 LEU A N 1
ATOM 1661 C CA . LEU A 1 206 ? -22.988 6.087 18.213 1.00 86.81 206 LEU A CA 1
ATOM 1662 C C . LEU A 1 206 ? -24.218 6.354 19.086 1.00 86.81 206 LEU A C 1
ATOM 1664 O O . LEU A 1 206 ? -25.138 7.029 18.633 1.00 86.81 206 LEU A O 1
ATOM 1668 N N . VAL A 1 207 ? -24.210 5.866 20.330 1.00 86.81 207 VAL A N 1
ATOM 1669 C CA . VAL A 1 207 ? -25.241 6.183 21.326 1.00 86.81 207 VAL A CA 1
ATOM 1670 C C . VAL A 1 207 ? -25.165 7.652 21.741 1.00 86.81 207 VAL A C 1
ATOM 1672 O O . VAL A 1 207 ? -26.191 8.319 21.781 1.00 86.81 207 VAL A O 1
ATOM 1675 N N . SER A 1 208 ? -23.963 8.189 21.976 1.00 85.56 208 SER A N 1
ATOM 1676 C CA . SER A 1 208 ? -23.776 9.611 22.303 1.00 85.56 208 SER A CA 1
ATOM 1677 C C . SER A 1 208 ? -24.225 10.562 21.189 1.00 85.56 208 SER A C 1
ATOM 1679 O O . SER A 1 208 ? -24.646 11.669 21.496 1.00 85.56 208 SER A O 1
ATOM 1681 N N . LYS A 1 209 ? -24.158 10.146 19.916 1.00 81.69 209 LYS A N 1
ATOM 1682 C CA . LYS A 1 209 ? -24.668 10.912 18.763 1.00 81.69 209 LYS A CA 1
ATOM 1683 C C . LYS A 1 209 ? -26.149 10.645 18.440 1.00 81.69 209 LYS A C 1
ATOM 1685 O O . LYS A 1 209 ? -26.603 11.047 17.375 1.00 81.69 209 LYS A O 1
ATOM 1690 N N . GLU A 1 210 ? -26.874 9.923 19.300 1.00 77.75 210 GLU A N 1
ATOM 1691 C CA . GLU A 1 210 ? -28.291 9.545 19.126 1.00 77.75 210 GLU A CA 1
ATOM 1692 C C . GLU A 1 210 ? -28.605 8.746 17.843 1.00 77.75 210 GLU A C 1
ATOM 1694 O O . GLU A 1 210 ? -29.759 8.561 17.464 1.00 77.75 210 GLU A O 1
ATOM 1699 N N . LEU A 1 211 ? -27.584 8.199 17.176 1.00 72.00 211 LEU A N 1
ATOM 1700 C CA . LEU A 1 211 ? -27.753 7.381 15.969 1.00 72.00 211 LEU A CA 1
ATOM 1701 C C . LEU A 1 211 ? -28.231 5.958 16.297 1.00 72.00 211 LEU A C 1
ATOM 1703 O O . LEU A 1 211 ? -28.717 5.235 15.424 1.00 72.00 211 LEU A O 1
ATOM 1707 N N . VAL A 1 212 ? -28.050 5.543 17.551 1.00 76.44 212 VAL A N 1
ATOM 1708 C CA . VAL A 1 212 ? -28.446 4.244 18.092 1.00 76.44 212 VAL A CA 1
ATOM 1709 C C . VAL A 1 212 ? -28.962 4.458 19.511 1.00 76.44 212 VAL A C 1
ATOM 1711 O O . VAL A 1 212 ? -28.268 5.048 20.332 1.00 76.44 212 VAL A O 1
ATOM 1714 N N . GLN A 1 213 ? -30.147 3.946 19.830 1.00 77.06 213 GLN A N 1
ATOM 1715 C CA . GLN A 1 213 ? -30.666 3.967 21.193 1.00 77.06 213 GLN A CA 1
ATOM 1716 C C . GLN A 1 213 ? -30.272 2.686 21.923 1.00 77.06 213 GLN A C 1
ATOM 1718 O O . GLN A 1 213 ? -30.356 1.574 21.389 1.00 77.06 213 GLN A O 1
ATOM 1723 N N . GLN A 1 214 ? -29.833 2.848 23.168 1.00 73.00 214 GLN A N 1
ATOM 1724 C CA . GLN A 1 214 ? -29.606 1.718 24.050 1.00 73.00 214 GLN A CA 1
ATOM 1725 C C . GLN A 1 214 ? -30.961 1.153 24.497 1.00 73.00 214 GLN A C 1
ATOM 1727 O O . GLN A 1 214 ? -31.832 1.903 24.931 1.00 73.00 214 GLN A O 1
ATOM 1732 N N . HIS A 1 215 ? -31.131 -0.164 24.361 1.00 59.16 215 HIS A N 1
ATOM 1733 C CA . HIS A 1 215 ? -32.230 -0.896 24.995 1.00 59.16 215 HIS A CA 1
ATOM 1734 C C . HIS A 1 215 ? -31.900 -1.191 26.461 1.00 59.16 215 HIS A C 1
ATOM 1736 O O . HIS A 1 215 ? -30.709 -1.469 26.745 1.00 59.16 215 HIS A O 1
#